Protein AF-A0A257LFS3-F1 (afdb_monomer_lite)

Radius of gyration: 23.7 Å; chains: 1; bounding box: 47×40×71 Å

pLDDT: mean 91.7, std 6.09, range [58.41, 98.25]

Secondary structure (DSSP, 8-state):
-TT--TTTTT-BSSHHHHHHHHHHHHHHSEEEEEEEEEE-TTS-EEEEEEEEEEEEETTEEEEEEEEEE-HHHHHHHHHHHHHHHHHHHHTSS--HHHHHHHHHHHHHTTS--SEEEEEEE-TTSS-EEEEEEE-SSSPPPPPB---SSHHHHHHHHTS-EEEEHHHHHHHHHTTS-----SS--SEEEEEEEEETTEEEEEEEEEESS-TTS--

Sequence (215 aa):
IIGKTTADLRVWHHPAQRDEFIGRIRTAGFIRDFSTEFRSKAGAIRTLLLNADLIELGGATCILTVGIDITERRRRDQVQAATYAISQLVLGDGDLPALFAGVHRIIAGLMPAQNLYVALVSDDGTQHTFPYFVDSIVPPAEPRAPQNGFTEYVLATGRPLLTTAPELAAILSARGPYTPPDRPAAQRLGAPLLIGGRAVGVIALQDYDNPAAYG

Structure (mmCIF, N/CA/C/O backbone):
data_AF-A0A257LFS3-F1
#
_entry.id   AF-A0A257LFS3-F1
#
loop_
_atom_site.group_PDB
_atom_site.id
_atom_site.type_symbol
_atom_site.label_atom_id
_atom_site.label_alt_id
_atom_site.label_comp_id
_atom_site.label_asym_id
_atom_site.label_entity_id
_atom_site.label_seq_id
_atom_site.pdbx_PDB_ins_code
_atom_site.Cartn_x
_atom_site.Cartn_y
_atom_site.Cartn_z
_atom_site.occupancy
_atom_site.B_iso_or_equiv
_atom_site.auth_seq_id
_atom_site.auth_comp_id
_atom_site.auth_asym_id
_atom_site.auth_atom_id
_atom_site.pdbx_PDB_model_num
ATOM 1 N N . ILE A 1 1 ? -8.445 9.869 33.617 1.00 58.41 1 ILE A N 1
ATOM 2 C CA . ILE A 1 1 ? -8.861 11.290 33.747 1.00 58.41 1 ILE A CA 1
ATOM 3 C C . ILE A 1 1 ? -10.143 11.283 34.555 1.00 58.41 1 ILE A C 1
ATOM 5 O O . ILE A 1 1 ? -11.095 10.651 34.120 1.00 58.41 1 ILE A O 1
ATOM 9 N N . ILE A 1 2 ? -10.136 11.872 35.746 1.00 68.19 2 ILE A N 1
ATOM 10 C CA . ILE A 1 2 ? -11.303 11.869 36.638 1.00 68.19 2 ILE A CA 1
ATOM 11 C C . ILE A 1 2 ? -12.313 12.910 36.127 1.00 68.19 2 ILE A C 1
ATOM 13 O O . ILE A 1 2 ? -11.912 13.988 35.694 1.00 68.19 2 ILE A O 1
ATOM 17 N N . GLY A 1 3 ? -13.606 12.570 36.137 1.00 70.12 3 GLY A N 1
ATOM 18 C CA . GLY A 1 3 ? -14.704 13.503 35.841 1.00 70.12 3 GLY A CA 1
ATOM 19 C C . GLY A 1 3 ? -15.047 13.731 34.363 1.00 70.12 3 GLY A C 1
ATOM 20 O O . GLY A 1 3 ? -15.923 14.538 34.080 1.00 70.12 3 GLY A O 1
ATOM 21 N N . LYS A 1 4 ? -14.399 13.038 33.415 1.00 77.44 4 LYS A N 1
ATOM 22 C CA . LYS A 1 4 ? -14.757 13.088 31.984 1.00 77.44 4 LYS A CA 1
ATOM 23 C C . LYS A 1 4 ? -15.227 11.728 31.497 1.00 77.44 4 LYS A C 1
ATOM 25 O O . LYS A 1 4 ? -14.601 10.714 31.813 1.00 77.44 4 LYS A O 1
ATOM 30 N N . THR A 1 5 ? -16.286 11.700 30.695 1.00 79.88 5 THR A N 1
ATOM 31 C CA . THR A 1 5 ? -16.744 10.457 30.071 1.00 79.88 5 THR A CA 1
ATOM 32 C C . THR A 1 5 ? -15.833 10.073 28.904 1.00 79.88 5 THR A C 1
ATOM 34 O O . THR A 1 5 ? -15.154 10.908 28.302 1.00 79.88 5 THR A O 1
ATOM 37 N N . THR A 1 6 ? -15.832 8.794 28.526 1.00 77.38 6 THR A N 1
ATOM 38 C CA . THR A 1 6 ? -15.114 8.334 27.325 1.00 77.38 6 THR A CA 1
ATOM 39 C C . THR A 1 6 ? -15.643 8.979 26.035 1.00 77.38 6 THR A C 1
ATOM 41 O O . THR A 1 6 ? -14.906 9.059 25.053 1.00 77.38 6 THR A O 1
ATOM 44 N N . ALA A 1 7 ? -16.883 9.486 26.041 1.00 77.50 7 ALA A N 1
ATOM 45 C CA . ALA A 1 7 ? -17.440 10.278 24.947 1.00 77.50 7 ALA A CA 1
ATOM 46 C C . ALA A 1 7 ? -16.826 11.688 24.899 1.00 77.50 7 ALA A C 1
ATOM 48 O O . ALA A 1 7 ? -16.376 12.114 23.837 1.00 77.50 7 ALA A O 1
ATOM 49 N N . ASP A 1 8 ? -16.705 12.366 26.048 1.00 80.31 8 ASP A N 1
ATOM 50 C CA . ASP A 1 8 ? -16.090 13.704 26.140 1.00 80.31 8 ASP A CA 1
ATOM 51 C C . ASP A 1 8 ? -14.622 13.686 25.717 1.00 80.31 8 ASP A C 1
ATOM 53 O O . ASP A 1 8 ? -14.110 14.631 25.118 1.00 80.31 8 ASP A O 1
ATOM 57 N N . LEU A 1 9 ? -13.934 12.586 26.028 1.00 81.31 9 LEU A N 1
ATOM 58 C CA . LEU A 1 9 ? -12.538 12.379 25.658 1.00 81.31 9 LEU A CA 1
ATOM 59 C C . LEU A 1 9 ? -12.359 11.977 24.186 1.00 81.31 9 LEU A C 1
ATOM 61 O O . LEU A 1 9 ? -11.220 11.938 23.726 1.00 81.31 9 LEU A O 1
ATOM 65 N N . ARG A 1 10 ? -13.449 11.671 23.463 1.00 82.19 10 ARG A N 1
ATOM 66 C CA . ARG A 1 10 ? -13.449 11.211 22.060 1.00 82.19 10 ARG A CA 1
ATOM 67 C C . ARG A 1 10 ? -12.424 10.102 21.794 1.00 82.19 10 ARG A C 1
ATOM 69 O O . ARG A 1 10 ? -11.777 10.076 20.749 1.00 82.19 10 ARG A O 1
ATOM 76 N N . VAL A 1 11 ? -12.268 9.197 22.764 1.00 87.81 11 VAL A N 1
ATOM 77 C CA . VAL A 1 11 ? -11.283 8.107 22.678 1.00 87.81 11 VAL A CA 1
ATOM 78 C C . VAL A 1 11 ? -11.739 6.996 21.750 1.00 87.81 11 VAL A C 1
ATOM 80 O O . VAL A 1 11 ? -10.893 6.304 21.218 1.00 87.81 11 VAL A O 1
ATOM 83 N N . TRP A 1 12 ? -13.039 6.842 21.509 1.00 91.06 12 TRP A N 1
ATOM 84 C CA . TRP A 1 12 ? -13.574 5.861 20.567 1.00 91.06 12 TRP A CA 1
ATOM 85 C C . TRP A 1 12 ? -13.420 6.380 19.140 1.00 91.06 12 TRP A C 1
ATOM 87 O O . TRP A 1 12 ? -13.963 7.437 18.813 1.00 91.06 12 TRP A O 1
ATOM 97 N N . HIS A 1 13 ? -12.695 5.651 18.288 1.00 90.50 13 HIS A N 1
ATOM 98 C CA . HIS A 1 13 ? -12.576 6.016 16.876 1.00 90.50 13 HIS A CA 1
ATOM 99 C C . HIS A 1 13 ? -13.930 5.900 16.163 1.00 90.50 13 HIS A C 1
ATOM 101 O O . HIS A 1 13 ? -14.309 6.796 15.409 1.00 90.50 13 HIS A O 1
ATOM 107 N N . HIS A 1 14 ? -14.689 4.850 16.490 1.00 87.94 14 HIS A N 1
ATOM 108 C CA . HIS A 1 14 ? -16.036 4.605 15.986 1.00 87.94 14 HIS A CA 1
ATOM 109 C C . HIS A 1 14 ? -17.077 4.759 17.105 1.00 87.94 14 HIS A C 1
ATOM 111 O O . HIS A 1 14 ? -17.150 3.899 17.987 1.00 87.94 14 HIS A O 1
ATOM 117 N N . PRO A 1 15 ? -17.926 5.806 17.077 1.00 86.25 15 PRO A N 1
ATOM 118 C CA . PRO A 1 15 ? -18.965 6.007 18.090 1.00 86.25 15 PRO A CA 1
ATOM 119 C C . PRO A 1 15 ? -19.912 4.809 18.248 1.00 86.25 15 PRO A C 1
ATOM 121 O O . PRO A 1 15 ? -20.249 4.449 19.369 1.00 86.25 15 PRO A O 1
ATOM 124 N N . ALA A 1 16 ? -20.252 4.121 17.152 1.00 89.88 16 ALA A N 1
ATOM 125 C CA . ALA A 1 16 ? -21.117 2.940 17.185 1.00 89.88 16 ALA A CA 1
ATOM 126 C C . ALA A 1 16 ? -20.553 1.789 18.046 1.00 89.88 16 ALA A C 1
ATOM 128 O O . ALA A 1 16 ? -21.311 1.106 18.730 1.00 89.88 16 ALA A O 1
ATOM 129 N N . GLN A 1 17 ? -19.225 1.607 18.082 1.00 91.88 17 GLN A N 1
ATOM 130 C CA . GLN A 1 17 ? -18.590 0.581 18.925 1.00 91.88 17 GLN A CA 1
ATOM 131 C C . GLN A 1 17 ? -18.725 0.899 20.418 1.00 91.88 17 GLN A C 1
ATOM 133 O O . GLN A 1 17 ? -18.813 -0.011 21.241 1.00 91.88 17 GLN A O 1
ATOM 138 N N . ARG A 1 18 ? -18.776 2.188 20.779 1.00 91.62 18 ARG A N 1
ATOM 139 C CA . ARG A 1 18 ? -19.035 2.604 22.160 1.00 91.62 18 ARG A CA 1
ATOM 140 C C . ARG A 1 18 ? -20.441 2.205 22.583 1.00 91.62 18 ARG A C 1
ATOM 142 O O . ARG A 1 18 ? -20.624 1.710 23.692 1.00 91.62 18 ARG A O 1
ATOM 149 N N . ASP A 1 19 ? -21.423 2.454 21.728 1.00 91.31 19 ASP A N 1
ATOM 150 C CA . ASP A 1 19 ? -22.821 2.180 22.049 1.00 91.31 19 ASP A CA 1
ATOM 151 C C . ASP A 1 19 ? -23.070 0.672 22.158 1.00 91.31 19 ASP A C 1
ATOM 153 O O . ASP A 1 19 ? -23.725 0.232 23.104 1.00 91.31 19 ASP A O 1
ATOM 157 N N . GLU A 1 20 ? -22.440 -0.128 21.292 1.00 93.12 20 GLU A N 1
ATOM 158 C CA . GLU A 1 20 ? -22.412 -1.588 21.427 1.00 93.12 20 GLU A CA 1
ATOM 159 C C . GLU A 1 20 ? -21.790 -2.019 22.764 1.00 93.12 20 GLU A C 1
ATOM 161 O O . GLU A 1 20 ? -22.384 -2.808 23.502 1.00 93.12 20 GLU A O 1
ATOM 166 N N . PHE A 1 21 ? -20.622 -1.472 23.116 1.00 93.94 21 PHE A N 1
ATOM 167 C CA . PHE A 1 21 ? -19.936 -1.786 24.369 1.00 93.94 21 PHE A CA 1
ATOM 168 C C . PHE A 1 21 ? -20.801 -1.455 25.595 1.00 93.94 21 PHE A C 1
ATOM 170 O O . PHE A 1 21 ? -20.953 -2.282 26.494 1.00 93.94 21 PHE A O 1
ATOM 177 N N . ILE A 1 22 ? -21.429 -0.275 25.624 1.00 91.94 22 ILE A N 1
ATOM 178 C CA . ILE A 1 22 ? -22.318 0.135 26.722 1.00 91.94 22 ILE A CA 1
ATOM 179 C C . ILE A 1 22 ? -23.600 -0.711 26.763 1.00 91.94 22 ILE A C 1
ATOM 181 O O . ILE A 1 22 ? -24.072 -1.054 27.849 1.00 91.94 22 ILE A O 1
ATOM 185 N N . GLY A 1 23 ? -24.169 -1.075 25.613 1.00 93.06 23 GLY A N 1
ATOM 186 C CA . GLY A 1 23 ? -25.337 -1.957 25.553 1.00 93.06 23 GLY A CA 1
ATOM 187 C C . GLY A 1 23 ? -25.029 -3.354 26.095 1.00 93.06 23 GLY A C 1
ATOM 188 O O . GLY A 1 23 ? -25.760 -3.877 26.943 1.00 93.06 23 GLY A O 1
ATOM 189 N N . ARG A 1 24 ? -23.901 -3.934 25.671 1.00 93.81 24 ARG A N 1
ATOM 190 C CA . ARG A 1 24 ? -23.467 -5.272 26.094 1.00 93.81 24 ARG A CA 1
ATOM 191 C C . ARG A 1 24 ? -23.145 -5.329 27.583 1.00 93.81 24 ARG A C 1
ATOM 193 O O . ARG A 1 24 ? -23.645 -6.225 28.257 1.00 93.81 24 ARG A O 1
ATOM 200 N N . ILE A 1 25 ? -22.390 -4.365 28.116 1.00 94.19 25 ILE A N 1
ATOM 201 C CA . ILE A 1 25 ? -22.006 -4.368 29.538 1.00 94.19 25 ILE A CA 1
ATOM 202 C C . ILE A 1 25 ? -23.216 -4.185 30.462 1.00 94.19 25 ILE A C 1
ATOM 204 O O . ILE A 1 25 ? -23.273 -4.805 31.517 1.00 94.19 25 ILE A O 1
ATOM 208 N N . ARG A 1 26 ? -24.219 -3.393 30.053 1.00 91.19 26 ARG A N 1
ATOM 209 C CA . ARG A 1 26 ? -25.467 -3.214 30.818 1.00 91.19 26 ARG A CA 1
ATOM 210 C C . ARG A 1 26 ? -26.348 -4.459 30.822 1.00 91.19 26 ARG A C 1
ATOM 212 O O . ARG A 1 26 ? -27.054 -4.685 31.793 1.00 91.19 26 ARG A O 1
ATOM 219 N N . THR A 1 27 ? -26.317 -5.234 29.740 1.00 92.69 27 THR A N 1
ATOM 220 C CA . THR A 1 27 ? -27.155 -6.431 29.593 1.00 92.69 27 THR A CA 1
ATOM 221 C C . THR A 1 27 ? -26.517 -7.648 30.256 1.00 92.69 27 THR A C 1
ATOM 223 O O . THR A 1 27 ? -27.186 -8.382 30.973 1.00 92.69 27 THR A O 1
ATOM 226 N N . ALA A 1 28 ? -25.222 -7.869 30.019 1.00 93.50 28 ALA A N 1
ATOM 227 C CA . ALA A 1 28 ? -24.512 -9.062 30.477 1.00 93.50 28 ALA A CA 1
ATOM 228 C C . ALA A 1 28 ? -23.765 -8.865 31.806 1.00 93.50 28 ALA A C 1
ATOM 230 O O . ALA A 1 28 ? -23.334 -9.843 32.409 1.00 93.50 28 ALA A O 1
ATOM 231 N N . GLY A 1 29 ? -23.552 -7.622 32.251 1.00 93.38 29 GLY A N 1
ATOM 232 C CA . GLY A 1 29 ? -22.759 -7.296 33.443 1.00 93.38 29 GLY A CA 1
ATOM 233 C C . GLY A 1 29 ? -21.242 -7.413 33.249 1.00 93.38 29 GLY A C 1
ATOM 234 O O . GLY A 1 29 ? -20.483 -6.882 34.052 1.00 93.38 29 GLY A O 1
ATOM 235 N N . PHE A 1 30 ? -20.776 -8.047 32.172 1.00 94.94 30 PHE A N 1
ATOM 236 C CA . PHE A 1 30 ? -19.360 -8.155 31.829 1.00 94.94 30 PHE A CA 1
ATOM 237 C C . PHE A 1 30 ? -19.148 -8.199 30.310 1.00 94.94 30 PHE A C 1
ATOM 239 O O . PHE A 1 30 ? -20.050 -8.507 29.528 1.00 94.94 30 PHE A O 1
ATOM 246 N N . ILE A 1 31 ? -17.923 -7.897 29.889 1.00 95.81 31 ILE A N 1
ATOM 247 C CA . ILE A 1 31 ? -17.423 -8.026 28.524 1.00 95.81 31 ILE A CA 1
ATOM 248 C C . ILE A 1 31 ? -16.035 -8.659 28.583 1.00 95.81 31 ILE A C 1
ATOM 250 O O . ILE A 1 31 ? -15.204 -8.299 29.424 1.00 95.81 31 ILE A O 1
ATOM 254 N N . ARG A 1 32 ? -15.782 -9.592 27.665 1.00 94.88 32 ARG A N 1
ATOM 255 C CA . ARG A 1 32 ? -14.464 -10.177 27.425 1.00 94.88 32 ARG A CA 1
ATOM 256 C C . ARG A 1 32 ? -14.089 -10.046 25.954 1.00 94.88 32 ARG A C 1
ATOM 258 O O . ARG A 1 32 ? -14.974 -10.085 25.099 1.00 94.88 32 ARG A O 1
ATOM 265 N N . ASP A 1 33 ? -12.796 -9.880 25.697 1.00 93.06 33 ASP A N 1
ATOM 266 C CA . ASP A 1 33 ? -12.163 -9.874 24.376 1.00 93.06 33 ASP A CA 1
ATOM 267 C C . ASP A 1 33 ? -12.827 -8.937 23.349 1.00 93.06 33 ASP A C 1
ATOM 269 O O . ASP A 1 33 ? -12.914 -9.234 22.155 1.00 93.06 33 ASP A O 1
ATOM 273 N N . PHE A 1 34 ? -13.291 -7.767 23.794 1.00 93.94 34 PHE A N 1
ATOM 274 C CA . PHE A 1 34 ? -13.925 -6.794 22.909 1.00 93.94 34 PHE A CA 1
ATOM 275 C C . PHE A 1 34 ? -12.876 -5.963 22.174 1.00 93.94 34 PHE A C 1
ATOM 277 O O . PHE A 1 34 ? -12.224 -5.099 22.761 1.00 93.94 34 PHE A O 1
ATOM 284 N N . SER A 1 35 ? -12.694 -6.235 20.883 1.00 92.88 35 SER A N 1
ATOM 285 C CA . SER A 1 35 ? -11.736 -5.514 20.045 1.00 92.88 35 SER A CA 1
ATOM 286 C C . SER A 1 35 ? -12.349 -4.230 19.489 1.00 92.88 35 SER A C 1
ATOM 288 O O . SER A 1 35 ? -13.381 -4.264 18.825 1.00 92.88 35 SER A O 1
ATOM 290 N N . THR A 1 36 ? -11.697 -3.096 19.737 1.00 94.06 36 THR A N 1
ATOM 291 C CA . THR A 1 36 ? -12.155 -1.770 19.301 1.00 94.06 36 THR A CA 1
ATOM 292 C C . THR A 1 36 ? -10.976 -0.850 19.009 1.00 94.06 36 THR A C 1
ATOM 294 O O . THR A 1 36 ? -9.851 -1.100 19.443 1.00 94.06 36 THR A O 1
ATOM 297 N N . GLU A 1 37 ? -11.223 0.212 18.250 1.00 93.50 37 GLU A N 1
ATOM 298 C CA . GLU A 1 37 ? -10.206 1.182 17.866 1.00 93.50 37 GLU A CA 1
ATOM 299 C C . GLU A 1 37 ? -10.339 2.467 18.666 1.00 93.50 37 GLU A C 1
ATOM 301 O O . GLU A 1 37 ? -11.387 3.120 18.694 1.00 93.50 37 GLU A O 1
ATOM 306 N N . PHE A 1 38 ? -9.251 2.827 19.338 1.00 92.75 38 PHE A N 1
ATOM 307 C CA . PHE A 1 38 ? -9.163 4.015 20.162 1.00 92.75 38 PHE A CA 1
ATOM 308 C C . PHE A 1 38 ? -8.233 5.044 19.535 1.00 92.75 38 PHE A C 1
ATOM 310 O O . PHE A 1 38 ? -7.177 4.718 18.997 1.00 92.75 38 PHE A O 1
ATOM 317 N N . ARG A 1 39 ? -8.596 6.318 19.661 1.00 90.88 39 ARG A N 1
ATOM 318 C CA . ARG A 1 39 ? -7.741 7.446 19.315 1.00 90.88 39 ARG A CA 1
ATOM 319 C C . ARG A 1 39 ? -6.907 7.841 20.530 1.00 90.88 39 ARG A C 1
ATOM 321 O O . ARG A 1 39 ? -7.436 8.231 21.570 1.00 90.88 39 ARG A O 1
ATOM 328 N N . SER A 1 40 ? -5.589 7.757 20.391 1.00 87.25 40 SER A N 1
ATOM 329 C CA . SER A 1 40 ? -4.642 8.254 21.391 1.00 87.25 40 SER A CA 1
ATOM 330 C C . SER A 1 40 ? -4.662 9.786 21.474 1.00 87.25 40 SER A C 1
ATOM 332 O O . SER A 1 40 ? -5.121 10.470 20.558 1.00 87.25 40 SER A O 1
ATOM 334 N N . LYS A 1 41 ? -4.081 10.355 22.539 1.00 82.25 41 LYS A N 1
ATOM 335 C CA . LYS A 1 41 ? -3.924 11.816 22.679 1.00 82.25 41 LYS A CA 1
ATOM 336 C C . LYS A 1 41 ? -3.140 12.445 21.515 1.00 82.25 41 LYS A C 1
ATOM 338 O O . LYS A 1 41 ? -3.404 13.586 21.161 1.00 82.25 41 LYS A O 1
ATOM 343 N N . ALA A 1 42 ? -2.205 11.701 20.922 1.00 85.25 42 ALA A N 1
ATOM 344 C CA . ALA A 1 42 ? -1.424 12.128 19.761 1.00 85.25 42 ALA A CA 1
ATOM 345 C C . ALA A 1 42 ? -2.183 11.983 18.424 1.00 85.25 42 ALA A C 1
ATOM 347 O O . ALA A 1 42 ? -1.615 12.226 17.368 1.00 85.25 42 ALA A O 1
ATOM 348 N N . GLY A 1 43 ? -3.449 11.551 18.445 1.00 84.00 43 GLY A N 1
ATOM 349 C CA . GLY A 1 43 ? -4.286 11.384 17.255 1.00 84.00 43 GLY A CA 1
ATOM 350 C C . GLY A 1 43 ? -4.179 10.015 16.577 1.00 84.00 43 GLY A C 1
ATOM 351 O O . GLY A 1 43 ? -5.097 9.657 15.839 1.00 84.00 43 GLY A O 1
ATOM 352 N N . ALA A 1 44 ? -3.132 9.235 16.871 1.00 87.00 44 ALA A N 1
ATOM 353 C CA . ALA A 1 44 ? -2.933 7.892 16.324 1.00 87.00 44 ALA A CA 1
ATOM 354 C C . ALA A 1 44 ? -4.035 6.921 16.768 1.00 87.00 44 ALA A C 1
ATOM 356 O O . ALA A 1 44 ? -4.435 6.942 17.939 1.00 87.00 44 ALA A O 1
ATOM 357 N N . ILE A 1 45 ? -4.476 6.065 15.847 1.00 90.56 45 ILE A N 1
ATOM 358 C CA . ILE A 1 45 ? -5.449 5.000 16.103 1.00 90.56 45 ILE A CA 1
ATOM 359 C C . ILE A 1 45 ? -4.724 3.759 16.632 1.00 90.56 45 ILE A C 1
ATOM 361 O O . ILE A 1 45 ? -3.653 3.401 16.142 1.00 90.56 45 ILE A O 1
ATOM 365 N N . ARG A 1 46 ? -5.287 3.130 17.664 1.00 92.25 46 ARG A N 1
ATOM 366 C CA . ARG A 1 46 ? -4.772 1.922 18.317 1.00 92.25 46 ARG A CA 1
ATOM 367 C C . ARG A 1 46 ? -5.892 0.908 18.467 1.00 92.25 46 ARG A C 1
ATOM 369 O O . ARG A 1 46 ? -6.986 1.270 18.889 1.00 92.25 46 ARG A O 1
ATOM 376 N N . THR A 1 47 ? -5.619 -0.357 18.185 1.00 93.88 47 THR A N 1
ATOM 377 C CA . THR A 1 47 ? -6.563 -1.440 18.459 1.00 93.88 47 THR A CA 1
ATOM 378 C C . THR A 1 47 ? -6.386 -1.916 19.897 1.00 93.88 47 THR A C 1
ATOM 380 O O . THR A 1 47 ? -5.345 -2.473 20.251 1.00 93.88 47 THR A O 1
ATOM 383 N N . LEU A 1 48 ? -7.415 -1.726 20.720 1.00 94.62 48 LEU A N 1
ATOM 384 C CA . LEU A 1 48 ? -7.471 -2.228 22.088 1.00 94.62 48 LEU A CA 1
ATOM 385 C C . LEU A 1 48 ? -8.345 -3.478 22.165 1.00 94.62 48 LEU A C 1
ATOM 387 O O . LEU A 1 48 ? -9.417 -3.544 21.561 1.00 94.62 48 LEU A O 1
ATOM 391 N N . LEU A 1 49 ? -7.892 -4.449 22.950 1.00 95.06 49 LEU A N 1
ATOM 392 C CA . LEU A 1 49 ? -8.707 -5.556 23.432 1.00 95.06 49 LEU A CA 1
ATOM 393 C C . LEU A 1 49 ? -9.193 -5.213 24.838 1.00 95.06 49 LEU A C 1
ATOM 395 O O . LEU A 1 49 ? -8.377 -5.086 25.754 1.00 95.06 49 LEU A O 1
ATOM 399 N N . LEU A 1 50 ? -10.500 -5.015 24.990 1.00 95.56 50 LEU A N 1
ATOM 400 C CA . LEU A 1 50 ? -11.117 -4.583 26.236 1.00 95.56 50 LEU A CA 1
ATOM 401 C C . LEU A 1 50 ? -11.787 -5.749 26.960 1.00 95.56 50 LEU A C 1
ATOM 403 O O . LEU A 1 50 ? -12.628 -6.455 26.399 1.00 95.56 50 LEU A O 1
ATOM 407 N N . ASN A 1 51 ? -11.466 -5.861 28.243 1.00 95.69 51 ASN A N 1
ATOM 408 C CA . ASN A 1 51 ? -12.217 -6.633 29.220 1.00 95.69 51 ASN A CA 1
ATOM 409 C C . ASN A 1 51 ? -12.852 -5.657 30.201 1.00 95.69 51 ASN A C 1
ATOM 411 O O . ASN A 1 51 ? -12.180 -4.740 30.679 1.00 95.69 51 ASN A O 1
ATOM 415 N N . ALA A 1 52 ? -14.135 -5.839 30.493 1.00 96.38 52 ALA A N 1
ATOM 416 C CA . ALA A 1 52 ? -14.841 -4.963 31.406 1.00 96.38 52 ALA A CA 1
ATOM 417 C C . ALA A 1 52 ? -15.833 -5.703 32.290 1.00 96.38 52 ALA A C 1
ATOM 419 O O . ALA A 1 52 ? -16.422 -6.697 31.874 1.00 96.38 52 ALA A O 1
ATOM 420 N N . ASP A 1 53 ? -1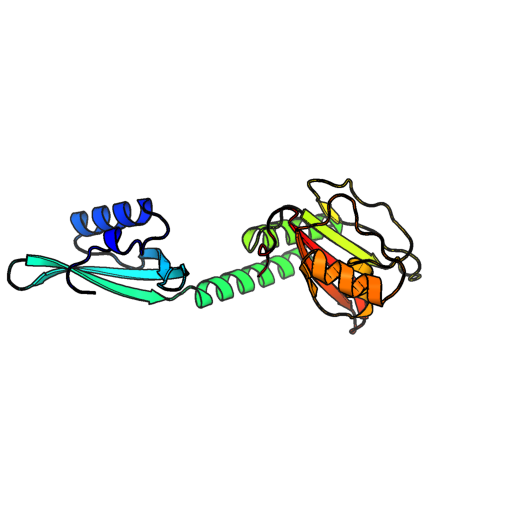6.040 -5.175 33.488 1.00 95.88 53 ASP A N 1
ATOM 421 C CA . ASP A 1 53 ? -16.996 -5.680 34.464 1.00 95.88 53 ASP A CA 1
ATOM 422 C C . ASP A 1 53 ? -17.786 -4.511 35.043 1.00 95.88 53 ASP A C 1
ATOM 424 O O . ASP A 1 53 ? -17.234 -3.442 35.333 1.00 95.88 53 ASP A O 1
ATOM 428 N N . LEU A 1 54 ? -19.089 -4.720 35.194 1.00 94.69 54 LEU A N 1
ATOM 429 C CA . LEU A 1 54 ? -19.959 -3.849 35.961 1.00 94.69 54 LEU A CA 1
ATOM 430 C C . LEU A 1 54 ? -19.750 -4.171 37.444 1.00 94.69 54 LEU A C 1
ATOM 432 O O . LEU A 1 54 ? -19.955 -5.305 37.874 1.00 94.69 54 LEU A O 1
ATOM 436 N N . ILE A 1 55 ? -19.314 -3.184 38.216 1.00 93.31 55 ILE A N 1
ATOM 437 C CA . ILE A 1 55 ? -18.995 -3.332 39.637 1.00 93.31 55 ILE A CA 1
ATOM 438 C C . ILE A 1 55 ? -19.713 -2.268 40.459 1.00 93.31 55 ILE A C 1
ATOM 440 O O . ILE A 1 55 ? -19.973 -1.170 39.975 1.00 93.31 55 ILE A O 1
ATOM 444 N N . GLU A 1 56 ? -19.984 -2.572 41.722 1.00 93.31 56 GLU A N 1
ATOM 445 C CA . GLU A 1 56 ? -20.470 -1.595 42.696 1.00 93.31 56 GLU A CA 1
ATOM 446 C C . GLU A 1 56 ? -19.293 -1.036 43.497 1.00 93.31 56 GLU A C 1
ATOM 448 O O . GLU A 1 56 ? -18.553 -1.780 44.144 1.00 93.31 56 GLU A O 1
ATOM 453 N N . LEU A 1 57 ? -19.114 0.284 43.461 1.00 88.88 57 LEU A N 1
ATOM 454 C CA . LEU A 1 57 ? -18.079 0.995 44.210 1.00 88.88 57 LEU A CA 1
ATOM 455 C C . LEU A 1 57 ? -18.730 2.121 45.010 1.00 88.88 57 LEU A C 1
ATOM 457 O O . LEU A 1 57 ? -19.190 3.111 44.448 1.00 88.88 57 LEU A O 1
ATOM 461 N N . GLY A 1 58 ? -18.779 1.971 46.336 1.00 87.56 58 GLY A N 1
ATOM 462 C CA . GLY A 1 58 ? -19.353 2.991 47.222 1.00 87.56 58 GLY A CA 1
ATOM 463 C C . GLY A 1 58 ? -20.841 3.275 46.969 1.00 87.56 58 GLY A C 1
ATOM 464 O O . GLY A 1 58 ? -21.277 4.404 47.164 1.00 87.56 58 GLY A O 1
ATOM 465 N N . GLY A 1 59 ? -21.603 2.274 46.509 1.00 90.31 59 GLY A N 1
ATOM 466 C CA . GLY A 1 59 ? -23.026 2.403 46.170 1.00 90.31 59 GLY A CA 1
ATOM 467 C C . GLY A 1 59 ? -23.307 3.018 44.795 1.00 90.31 59 GLY A C 1
ATOM 468 O O . GLY A 1 59 ? -24.461 3.321 44.496 1.00 90.31 59 GLY A O 1
ATOM 469 N N . ALA A 1 60 ? -22.272 3.234 43.978 1.00 89.88 60 ALA A N 1
ATOM 470 C CA . ALA A 1 60 ? -22.409 3.636 42.588 1.00 89.88 60 ALA A CA 1
ATOM 471 C C . ALA A 1 60 ? -21.986 2.497 41.652 1.00 89.88 60 ALA A C 1
ATOM 473 O O . ALA A 1 60 ? -20.882 1.954 41.760 1.00 89.88 60 ALA A O 1
ATOM 474 N N . THR A 1 61 ? -22.836 2.209 40.668 1.00 88.69 61 THR A N 1
ATOM 475 C CA . THR A 1 61 ? -22.526 1.266 39.598 1.00 88.69 61 THR A CA 1
ATOM 476 C C . THR A 1 61 ? -21.478 1.860 38.656 1.00 88.69 61 THR A C 1
ATOM 478 O O . THR A 1 61 ? -21.698 2.877 37.989 1.00 88.69 61 THR A O 1
ATOM 481 N N . CYS A 1 62 ? -20.329 1.203 38.565 1.00 90.25 62 CYS A N 1
ATOM 482 C CA . CYS A 1 62 ? -19.191 1.594 37.746 1.00 90.25 62 CYS A CA 1
ATOM 483 C C . CYS A 1 62 ? -18.855 0.508 36.721 1.00 90.25 62 CYS A C 1
ATOM 485 O O . CYS A 1 62 ? -19.125 -0.670 36.926 1.00 90.25 62 CYS A O 1
ATOM 487 N N . ILE A 1 63 ? -18.208 0.900 35.624 1.00 93.00 63 ILE A N 1
ATOM 488 C CA . ILE A 1 63 ? -17.599 -0.045 34.685 1.00 93.00 63 ILE A CA 1
ATOM 489 C C . ILE A 1 63 ? -16.093 -0.014 34.924 1.00 93.00 63 ILE A C 1
ATOM 491 O O . ILE A 1 63 ? -15.442 1.002 34.664 1.00 93.00 63 ILE A O 1
ATOM 495 N N . LEU A 1 64 ? -15.537 -1.123 35.403 1.00 92.62 64 LEU A N 1
ATOM 496 C CA . LEU A 1 64 ? -14.096 -1.338 35.418 1.00 92.62 64 LEU A CA 1
ATOM 497 C C . LEU A 1 64 ? -13.685 -1.869 34.050 1.00 92.62 64 LEU A C 1
ATOM 499 O O . LEU A 1 64 ? -14.300 -2.798 33.543 1.00 92.62 64 LEU A O 1
ATOM 503 N N . THR A 1 65 ? -12.673 -1.276 33.423 1.00 93.31 65 THR A N 1
ATOM 504 C CA . THR A 1 65 ? -12.178 -1.713 32.111 1.00 93.31 65 THR A CA 1
ATOM 505 C C . THR A 1 65 ? -10.666 -1.850 32.144 1.00 93.31 65 THR A C 1
ATOM 507 O O . THR A 1 65 ? -9.966 -0.934 32.574 1.00 93.31 65 THR A O 1
ATOM 510 N N . VAL A 1 66 ? -10.169 -2.974 31.639 1.00 93.00 66 VAL A N 1
ATOM 511 C CA . VAL A 1 66 ? -8.754 -3.209 31.352 1.00 93.00 66 VAL A CA 1
ATOM 512 C C . VAL A 1 66 ? -8.609 -3.347 29.843 1.00 93.00 66 VAL A C 1
ATOM 514 O O . VAL A 1 66 ? -9.360 -4.085 29.208 1.00 93.00 66 VAL A O 1
ATOM 517 N N . GLY A 1 67 ? -7.659 -2.612 29.268 1.00 93.50 67 GLY A N 1
ATOM 518 C CA . GLY A 1 67 ? -7.389 -2.619 27.836 1.00 93.50 67 GLY A CA 1
ATOM 519 C C . GLY A 1 67 ? -5.948 -3.003 27.548 1.00 93.50 67 GLY A C 1
ATOM 520 O O . GLY A 1 67 ? -5.033 -2.442 28.149 1.00 93.50 67 GLY A O 1
ATOM 521 N N . ILE A 1 68 ? -5.752 -3.931 26.615 1.00 93.06 68 ILE A N 1
ATOM 522 C CA . ILE A 1 68 ? -4.430 -4.292 26.095 1.00 93.06 68 ILE A CA 1
ATOM 523 C C . ILE A 1 68 ? -4.321 -3.750 24.672 1.00 93.06 68 ILE A C 1
ATOM 525 O O . ILE A 1 68 ? -5.188 -4.022 23.842 1.00 93.06 68 ILE A O 1
ATOM 529 N N . ASP A 1 69 ? -3.261 -2.996 24.384 1.00 93.38 69 ASP A N 1
ATOM 530 C CA . ASP A 1 69 ? -2.945 -2.585 23.016 1.00 93.38 69 ASP A CA 1
ATOM 531 C C . ASP A 1 69 ? -2.423 -3.786 22.225 1.00 93.38 69 ASP A C 1
ATOM 533 O O . ASP A 1 69 ? -1.366 -4.348 22.521 1.00 93.38 69 ASP A O 1
ATOM 537 N N . ILE A 1 70 ? -3.203 -4.193 21.227 1.00 92.75 70 ILE A N 1
ATOM 538 C CA . ILE A 1 70 ? -2.893 -5.310 20.337 1.00 92.75 70 ILE A CA 1
ATOM 539 C C . ILE A 1 70 ? -2.608 -4.841 18.909 1.00 92.75 70 ILE A C 1
ATOM 541 O O . ILE A 1 70 ? -2.514 -5.687 18.021 1.00 92.75 70 ILE A O 1
ATOM 545 N N . THR A 1 71 ? -2.450 -3.532 18.677 1.00 90.00 71 THR A N 1
ATOM 546 C CA . THR A 1 71 ? -2.246 -2.944 17.340 1.00 90.00 71 THR A CA 1
ATOM 547 C C . THR A 1 71 ? -1.119 -3.659 16.603 1.00 90.00 71 THR A C 1
ATOM 549 O O . THR A 1 71 ? -1.311 -4.204 15.519 1.00 90.00 71 THR A O 1
ATOM 552 N N . GLU A 1 72 ? 0.049 -3.742 17.242 1.00 89.38 72 GLU A N 1
ATOM 553 C CA . GLU A 1 72 ? 1.239 -4.283 16.589 1.00 89.38 72 GLU A CA 1
ATOM 554 C C . GLU A 1 72 ? 1.260 -5.815 16.552 1.00 89.38 72 GLU A C 1
ATOM 556 O O . GLU A 1 72 ? 1.952 -6.437 15.750 1.00 89.38 72 GLU A O 1
ATOM 561 N N . ARG A 1 73 ? 0.491 -6.467 17.430 1.00 90.25 73 ARG A N 1
ATOM 562 C CA . ARG A 1 73 ? 0.270 -7.913 17.340 1.00 90.25 73 ARG A CA 1
ATOM 563 C C . ARG A 1 73 ? -0.619 -8.236 16.141 1.00 90.25 73 ARG A C 1
ATOM 565 O O . ARG A 1 73 ? -0.227 -9.051 15.317 1.00 90.25 73 ARG A O 1
ATOM 572 N N . ARG A 1 74 ? -1.758 -7.550 15.998 1.00 87.81 74 ARG A N 1
ATOM 573 C CA . ARG A 1 74 ? -2.670 -7.744 14.863 1.00 87.81 74 ARG A CA 1
ATOM 574 C C . ARG A 1 74 ? -1.997 -7.466 13.530 1.00 87.81 74 ARG A C 1
ATOM 576 O O . ARG A 1 74 ? -2.165 -8.255 12.608 1.00 87.81 74 ARG A O 1
ATOM 583 N N . ARG A 1 75 ? -1.215 -6.389 13.438 1.00 86.50 75 ARG A N 1
ATOM 584 C CA . ARG A 1 75 ? -0.475 -6.069 12.215 1.00 86.50 75 ARG A CA 1
ATOM 585 C C . ARG A 1 75 ? 0.524 -7.169 11.853 1.00 86.50 75 ARG A C 1
ATOM 587 O O . ARG A 1 75 ? 0.562 -7.585 10.699 1.00 86.50 75 ARG A O 1
ATOM 594 N N . ARG A 1 76 ? 1.277 -7.694 12.826 1.00 89.50 76 ARG A N 1
ATOM 595 C CA . ARG A 1 76 ? 2.166 -8.850 12.608 1.00 89.50 76 ARG A CA 1
ATOM 596 C C . ARG A 1 76 ? 1.404 -10.089 12.148 1.00 89.50 76 ARG A C 1
ATOM 598 O O . ARG A 1 76 ? 1.812 -10.701 11.167 1.00 89.50 76 ARG A O 1
ATOM 605 N N . ASP A 1 77 ? 0.292 -10.418 12.801 1.00 89.81 77 ASP A N 1
ATOM 606 C CA . ASP A 1 77 ? -0.525 -11.586 12.452 1.00 89.81 77 ASP A CA 1
ATOM 607 C C . ASP A 1 77 ? -1.087 -11.468 11.021 1.00 89.81 77 ASP A C 1
ATOM 609 O O . ASP A 1 77 ? -1.044 -12.428 10.253 1.00 89.81 77 ASP A O 1
ATOM 613 N N . GLN A 1 78 ? -1.540 -10.274 10.622 1.00 88.88 78 GLN A N 1
ATOM 614 C CA . GLN A 1 78 ? -2.016 -9.992 9.263 1.00 88.88 78 GLN A CA 1
ATOM 615 C C . GLN A 1 78 ? -0.904 -10.112 8.216 1.00 88.88 78 GLN A C 1
ATOM 617 O O . GLN A 1 78 ? -1.103 -10.750 7.183 1.00 88.88 78 GLN A O 1
ATOM 622 N N . VAL A 1 79 ? 0.275 -9.540 8.480 1.00 88.19 79 VAL A N 1
ATOM 623 C CA . VAL A 1 79 ? 1.432 -9.638 7.573 1.00 88.19 79 VAL A CA 1
ATOM 624 C C . VAL A 1 79 ? 1.896 -11.090 7.435 1.00 88.19 79 VAL A C 1
ATOM 626 O O . VAL A 1 79 ? 2.189 -11.541 6.326 1.00 88.19 79 VAL A O 1
ATOM 629 N N . GLN A 1 80 ? 1.914 -11.849 8.532 1.00 89.50 80 GLN A N 1
ATOM 630 C CA . GLN A 1 80 ? 2.258 -13.270 8.515 1.00 89.50 80 GLN A CA 1
ATOM 631 C C . GLN A 1 80 ? 1.246 -14.081 7.695 1.00 89.50 80 GLN A C 1
ATOM 633 O O . GLN A 1 80 ? 1.643 -14.887 6.852 1.00 89.50 80 GLN A O 1
ATOM 638 N N . ALA A 1 81 ? -0.054 -13.847 7.900 1.00 88.94 81 ALA A N 1
ATOM 639 C CA . ALA A 1 81 ? -1.115 -14.506 7.143 1.00 88.94 81 ALA A CA 1
ATOM 640 C C . ALA A 1 81 ? -1.037 -14.177 5.645 1.00 88.94 81 ALA A C 1
ATOM 642 O O . ALA A 1 81 ? -1.160 -15.071 4.809 1.00 88.94 81 ALA A O 1
ATOM 643 N N . ALA A 1 82 ? -0.767 -12.917 5.302 1.00 88.81 82 ALA A N 1
ATOM 644 C CA . ALA A 1 82 ? -0.565 -12.491 3.924 1.00 88.81 82 ALA A CA 1
ATOM 645 C C . ALA A 1 82 ? 0.663 -13.152 3.288 1.00 88.81 82 ALA A C 1
ATOM 647 O O . ALA A 1 82 ? 0.577 -13.646 2.169 1.00 88.81 82 ALA A O 1
ATOM 648 N N . THR A 1 83 ? 1.781 -13.222 4.015 1.00 88.50 83 THR A N 1
ATOM 649 C CA . THR A 1 83 ? 3.005 -13.895 3.550 1.00 88.50 83 THR A CA 1
ATOM 650 C C . THR A 1 83 ? 2.724 -15.361 3.236 1.00 88.50 83 THR A C 1
ATOM 652 O O . THR A 1 83 ? 3.057 -15.839 2.155 1.00 88.50 83 THR A O 1
ATOM 655 N N . TYR A 1 84 ? 2.036 -16.054 4.147 1.00 87.50 84 TYR A N 1
ATOM 656 C CA . TYR A 1 84 ? 1.629 -17.442 3.949 1.00 87.50 84 TYR A CA 1
ATOM 657 C C . TYR A 1 84 ? 0.703 -17.612 2.736 1.00 87.50 84 TYR A C 1
ATOM 659 O O . TYR A 1 84 ? 0.919 -18.497 1.910 1.00 87.50 84 TYR A O 1
ATOM 667 N N . ALA A 1 85 ? -0.302 -16.744 2.595 1.00 86.31 85 ALA A N 1
ATOM 668 C CA . ALA A 1 85 ? -1.233 -16.783 1.473 1.00 86.31 85 ALA A CA 1
ATOM 669 C C . ALA A 1 85 ? -0.530 -16.539 0.125 1.00 86.31 85 ALA A C 1
ATOM 671 O O . ALA A 1 85 ? -0.830 -17.223 -0.851 1.00 86.31 85 ALA A O 1
ATOM 672 N N . ILE A 1 86 ? 0.446 -15.626 0.075 1.00 86.38 86 ILE A N 1
ATOM 673 C CA . ILE A 1 86 ? 1.266 -15.397 -1.122 1.00 86.38 86 ILE A CA 1
ATOM 674 C C . ILE A 1 86 ? 2.083 -16.649 -1.457 1.00 86.38 86 ILE A C 1
ATOM 676 O O . ILE A 1 86 ? 2.101 -17.060 -2.614 1.00 86.38 86 ILE A O 1
ATOM 680 N N . SER A 1 87 ? 2.713 -17.298 -0.470 1.00 86.19 87 SER A N 1
ATOM 681 C CA . SER A 1 87 ? 3.458 -18.544 -0.706 1.00 86.19 87 SER A CA 1
ATOM 682 C C . SER A 1 87 ? 2.579 -19.650 -1.292 1.00 86.19 87 SER A C 1
ATOM 684 O O . SER A 1 87 ? 3.024 -20.363 -2.184 1.00 86.19 87 SER A O 1
ATOM 686 N N . GLN A 1 88 ? 1.325 -19.765 -0.845 1.00 85.19 88 GLN A N 1
ATOM 687 C CA . GLN A 1 88 ? 0.383 -20.743 -1.396 1.00 85.19 88 GLN A CA 1
ATOM 688 C C . GLN A 1 88 ? -0.007 -20.443 -2.847 1.00 85.19 88 GLN A C 1
ATOM 690 O O . GLN A 1 88 ? -0.140 -21.370 -3.640 1.00 85.19 88 GLN A O 1
ATOM 695 N N . LEU A 1 89 ? -0.145 -19.167 -3.224 1.00 85.94 89 LEU A N 1
ATOM 696 C CA . LEU A 1 89 ? -0.429 -18.797 -4.616 1.00 85.94 89 LEU A CA 1
ATOM 697 C C . LEU A 1 89 ? 0.704 -19.195 -5.566 1.00 85.94 89 LEU A C 1
ATOM 699 O O . LEU A 1 89 ? 0.432 -19.602 -6.689 1.00 85.94 89 LEU A O 1
ATOM 703 N N . VAL A 1 90 ? 1.957 -19.096 -5.114 1.00 81.12 90 VAL A N 1
ATOM 704 C CA . VAL A 1 90 ? 3.136 -19.485 -5.907 1.00 81.12 90 VAL A CA 1
ATOM 705 C C . VAL A 1 90 ? 3.201 -21.001 -6.131 1.00 81.12 90 VAL A C 1
ATOM 707 O O . VAL A 1 90 ? 3.755 -21.441 -7.131 1.00 81.12 90 VAL A O 1
ATOM 710 N N . LEU A 1 91 ? 2.639 -21.797 -5.217 1.00 77.81 91 LEU A N 1
ATOM 711 C CA . LEU A 1 91 ? 2.598 -23.261 -5.314 1.00 77.81 91 LEU A CA 1
ATOM 712 C C . LEU A 1 91 ? 1.420 -23.793 -6.147 1.00 77.81 91 LEU A C 1
ATOM 714 O O . LEU A 1 91 ? 1.336 -25.000 -6.355 1.00 77.81 91 LEU A O 1
ATOM 718 N N . GLY A 1 92 ? 0.493 -22.931 -6.570 1.00 73.31 92 GLY A N 1
ATOM 719 C CA . GLY A 1 92 ? -0.661 -23.331 -7.375 1.00 73.31 92 GLY A CA 1
ATOM 720 C C . GLY A 1 92 ? -0.346 -23.446 -8.869 1.00 73.31 92 GLY A C 1
ATOM 721 O O . GLY A 1 92 ? 0.604 -22.848 -9.364 1.00 73.31 92 GLY A O 1
ATOM 722 N N . ASP A 1 93 ? -1.210 -24.140 -9.611 1.00 70.19 93 ASP A N 1
ATOM 723 C CA . ASP A 1 93 ? -1.072 -24.382 -11.061 1.00 70.19 93 ASP A CA 1
ATOM 724 C C . ASP A 1 93 ? -1.473 -23.172 -11.947 1.00 70.19 93 ASP A C 1
ATOM 726 O O . ASP A 1 93 ? -1.911 -23.334 -13.086 1.00 70.19 9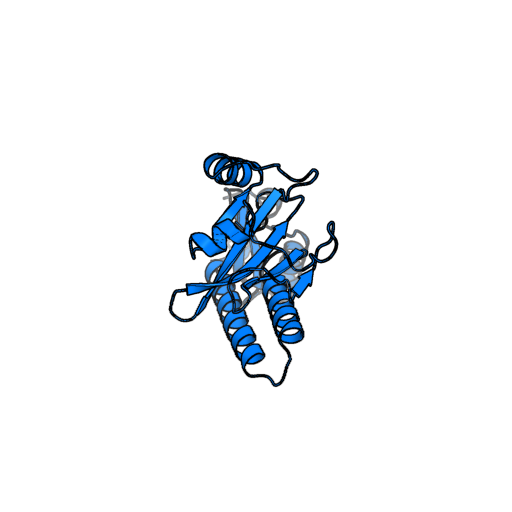3 ASP A O 1
ATOM 730 N N . GLY A 1 94 ? -1.399 -21.946 -11.417 1.00 71.94 94 GLY A N 1
ATOM 731 C CA . GLY A 1 94 ? -1.835 -20.723 -12.104 1.00 71.94 94 GLY A CA 1
ATOM 732 C C . GLY A 1 94 ? -0.776 -20.117 -13.029 1.00 71.94 94 GLY A C 1
ATOM 733 O O . GLY A 1 94 ? 0.423 -20.315 -12.842 1.00 71.94 94 GLY A O 1
ATOM 734 N N . ASP A 1 95 ? -1.216 -19.322 -14.008 1.00 85.81 95 ASP A N 1
ATOM 735 C CA . ASP A 1 95 ? -0.314 -18.499 -14.815 1.00 85.81 95 ASP A CA 1
ATOM 736 C C . ASP A 1 95 ? 0.145 -17.233 -14.062 1.00 85.81 95 ASP A C 1
ATOM 738 O O . ASP A 1 95 ? -0.332 -16.887 -12.975 1.00 85.81 95 ASP A O 1
ATOM 742 N N . LEU A 1 96 ? 1.123 -16.530 -14.637 1.00 84.31 96 LEU A N 1
ATOM 743 C CA . LEU A 1 96 ? 1.738 -15.365 -14.004 1.00 84.31 96 LEU A CA 1
ATOM 744 C C . LEU A 1 96 ? 0.748 -14.191 -13.784 1.00 84.31 96 LEU A C 1
ATOM 746 O O . LEU A 1 96 ? 0.769 -13.597 -12.701 1.00 84.31 96 LEU A O 1
ATOM 750 N N . PRO A 1 97 ? -0.163 -13.869 -14.727 1.00 85.69 97 PRO A N 1
ATOM 751 C CA . PRO A 1 97 ? -1.248 -12.917 -14.479 1.00 85.69 97 PRO A CA 1
ATOM 752 C C . PRO A 1 97 ? -2.166 -13.306 -13.310 1.00 85.69 97 PRO A C 1
ATOM 754 O O . PRO A 1 97 ? -2.476 -12.454 -12.469 1.00 85.69 97 PRO A O 1
ATOM 757 N N . ALA A 1 98 ? -2.585 -14.575 -13.213 1.00 89.19 98 ALA A N 1
ATOM 758 C CA . ALA A 1 98 ? -3.433 -15.048 -12.118 1.00 89.19 98 ALA A CA 1
ATOM 759 C C . ALA A 1 98 ? -2.721 -14.965 -10.760 1.00 89.19 98 ALA A C 1
ATOM 761 O O . ALA A 1 98 ? -3.338 -14.559 -9.766 1.00 89.19 98 ALA A O 1
ATOM 762 N N . LEU A 1 99 ? -1.420 -15.276 -10.720 1.00 90.81 99 LEU A N 1
ATOM 763 C CA . LEU A 1 99 ? -0.585 -15.098 -9.530 1.00 90.81 99 LEU A CA 1
ATOM 764 C C . LEU A 1 99 ? -0.614 -13.642 -9.054 1.00 90.81 99 LEU A C 1
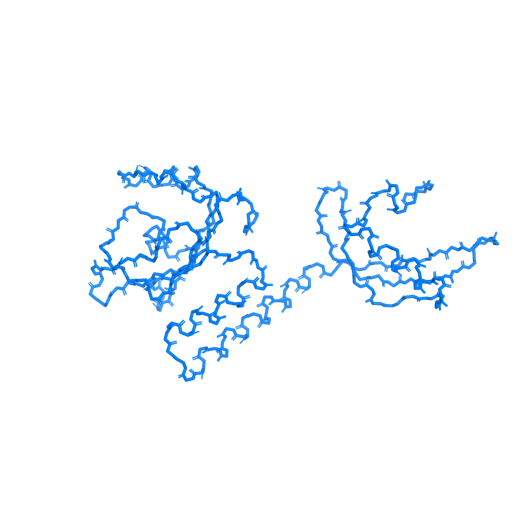ATOM 766 O O . LEU A 1 99 ? -0.929 -13.381 -7.890 1.00 90.81 99 LEU A O 1
ATOM 770 N N . PHE A 1 100 ? -0.334 -12.683 -9.941 1.00 93.25 100 PHE A N 1
ATOM 771 C CA . PHE A 1 100 ? -0.304 -11.268 -9.566 1.00 93.25 100 PHE A CA 1
ATOM 772 C C . PHE A 1 100 ? -1.678 -10.726 -9.173 1.00 93.25 100 PHE A C 1
ATOM 774 O O . PHE A 1 100 ? -1.768 -9.955 -8.218 1.00 93.25 100 PHE A O 1
ATOM 781 N N . ALA A 1 101 ? -2.758 -11.193 -9.806 1.00 93.12 101 ALA A N 1
ATOM 782 C CA . ALA A 1 101 ? -4.115 -10.883 -9.360 1.00 93.12 101 ALA A CA 1
ATOM 783 C C . ALA A 1 101 ? -4.380 -11.390 -7.930 1.00 93.12 101 ALA A C 1
ATOM 785 O O . ALA A 1 101 ? -4.996 -10.695 -7.117 1.00 93.12 101 ALA A O 1
ATOM 786 N N . GLY A 1 102 ? -3.896 -12.589 -7.595 1.00 93.56 102 GLY A N 1
ATOM 787 C CA . GLY A 1 102 ? -3.965 -13.135 -6.241 1.00 93.56 102 GLY A CA 1
ATOM 788 C C . GLY A 1 102 ? -3.168 -12.310 -5.229 1.00 93.56 102 GLY A C 1
ATOM 789 O O . GLY A 1 102 ? -3.712 -11.940 -4.187 1.00 93.56 102 GLY A O 1
ATOM 790 N N . VAL A 1 103 ? -1.918 -11.969 -5.557 1.00 93.31 103 VAL A N 1
ATOM 791 C CA . VAL A 1 103 ? -1.053 -11.113 -4.726 1.00 93.31 103 VAL A CA 1
ATOM 792 C C . VAL A 1 103 ? -1.701 -9.750 -4.494 1.00 93.31 103 VAL A C 1
ATOM 794 O O . VAL A 1 103 ? -1.759 -9.287 -3.356 1.00 93.31 103 VAL A O 1
ATOM 797 N N . HIS A 1 104 ? -2.258 -9.137 -5.538 1.00 96.19 104 HIS A N 1
ATOM 798 C CA . HIS A 1 104 ? -2.952 -7.860 -5.435 1.00 96.19 104 HIS A CA 1
ATOM 799 C C . HIS A 1 104 ? -4.123 -7.937 -4.441 1.00 96.19 104 HIS A C 1
ATOM 801 O O . HIS A 1 104 ? -4.195 -7.114 -3.530 1.00 96.19 104 HIS A O 1
ATOM 807 N N . ARG A 1 105 ? -4.983 -8.965 -4.515 1.00 95.25 105 ARG A N 1
ATOM 808 C CA . ARG A 1 105 ? -6.079 -9.141 -3.537 1.00 95.25 105 ARG A CA 1
ATOM 809 C C . ARG A 1 105 ? -5.584 -9.253 -2.095 1.00 95.25 105 ARG A C 1
ATOM 811 O O . ARG A 1 105 ? -6.228 -8.723 -1.195 1.00 95.25 105 ARG A O 1
ATOM 818 N N . ILE A 1 106 ? -4.457 -9.929 -1.871 1.00 93.75 106 ILE A N 1
ATOM 819 C CA . ILE A 1 106 ? -3.866 -10.056 -0.533 1.00 93.75 106 ILE A CA 1
ATOM 820 C C . ILE A 1 106 ? -3.365 -8.695 -0.039 1.00 93.75 106 ILE A C 1
ATOM 822 O O . ILE A 1 106 ? -3.676 -8.304 1.085 1.00 93.75 106 ILE A O 1
ATOM 826 N N . ILE A 1 107 ? -2.639 -7.950 -0.879 1.00 93.88 107 ILE A N 1
ATOM 827 C CA . ILE A 1 107 ? -2.123 -6.619 -0.525 1.00 93.88 107 ILE A CA 1
ATOM 828 C C . ILE A 1 107 ? -3.273 -5.636 -0.260 1.00 93.88 107 ILE A C 1
ATOM 830 O O . ILE A 1 107 ? -3.209 -4.880 0.709 1.00 93.88 107 ILE A O 1
ATOM 834 N N . ALA A 1 108 ? -4.355 -5.703 -1.040 1.00 93.62 108 ALA A N 1
ATOM 835 C CA . ALA A 1 108 ? -5.555 -4.887 -0.843 1.00 93.62 108 ALA A CA 1
ATOM 836 C C . ALA A 1 108 ? -6.237 -5.113 0.521 1.00 93.62 108 ALA A C 1
ATOM 838 O O . ALA A 1 108 ? -6.943 -4.235 1.010 1.00 93.62 108 ALA A O 1
ATOM 839 N N . GLY A 1 109 ? -6.018 -6.270 1.159 1.00 90.56 109 GLY A N 1
ATOM 840 C CA . GLY A 1 109 ? -6.477 -6.541 2.525 1.00 90.56 109 GLY A CA 1
ATOM 841 C C . GLY A 1 109 ? -5.588 -5.945 3.625 1.00 90.56 109 GLY A C 1
ATOM 842 O O . GLY A 1 109 ? -5.983 -5.948 4.790 1.00 90.56 109 GLY A O 1
ATOM 843 N N . LEU A 1 110 ? -4.393 -5.455 3.280 1.00 88.56 110 LEU A N 1
ATOM 844 C CA . LEU A 1 110 ? -3.409 -4.912 4.225 1.00 88.56 110 LEU A CA 1
ATOM 845 C C . LEU A 1 110 ? -3.275 -3.391 4.154 1.00 88.56 110 LEU A C 1
ATOM 847 O O . LEU A 1 110 ? -2.932 -2.756 5.152 1.00 88.56 110 LEU A O 1
ATOM 851 N N . MET A 1 111 ? -3.469 -2.821 2.969 1.00 91.38 111 MET A N 1
ATOM 852 C CA . MET A 1 111 ? -3.268 -1.404 2.685 1.00 91.38 111 MET A CA 1
ATOM 853 C C . MET A 1 111 ? -4.084 -0.985 1.457 1.00 91.38 111 MET A C 1
ATOM 855 O O . MET A 1 111 ? -4.515 -1.855 0.696 1.00 91.38 111 MET A O 1
ATOM 859 N N . PRO A 1 112 ? -4.296 0.326 1.227 1.00 92.94 112 PRO A N 1
ATOM 860 C CA . PRO A 1 112 ? -4.912 0.791 -0.009 1.00 92.94 112 PRO A CA 1
ATOM 861 C C . PRO A 1 112 ? -4.132 0.248 -1.208 1.00 92.94 112 PRO A C 1
ATOM 863 O O . PRO A 1 112 ? -2.915 0.376 -1.276 1.00 92.94 112 PRO A O 1
ATOM 866 N N . ALA A 1 113 ? -4.811 -0.395 -2.147 1.00 95.94 113 ALA A N 1
ATOM 867 C CA . ALA A 1 113 ? -4.145 -0.977 -3.307 1.00 95.94 113 ALA A CA 1
ATOM 868 C C . ALA A 1 113 ? -4.945 -0.777 -4.587 1.00 95.94 113 ALA A C 1
ATOM 870 O O . ALA A 1 113 ? -4.817 -1.562 -5.502 1.00 95.94 113 ALA A O 1
ATOM 871 N N . GLN A 1 114 ? -5.771 0.270 -4.680 1.00 96.31 114 GLN A N 1
ATOM 872 C CA . GLN A 1 114 ? -6.616 0.485 -5.861 1.00 96.31 114 GLN A CA 1
ATOM 873 C C . GLN A 1 114 ? -5.820 0.469 -7.176 1.00 96.31 114 GLN A C 1
ATOM 875 O O . GLN A 1 114 ? -6.337 -0.000 -8.188 1.00 96.31 114 GLN A O 1
ATOM 880 N N . ASN A 1 115 ? -4.569 0.935 -7.133 1.00 97.56 115 ASN A N 1
ATOM 881 C CA . ASN A 1 115 ? -3.654 0.893 -8.258 1.00 97.56 115 ASN A CA 1
ATOM 882 C C . ASN A 1 115 ? -2.422 0.064 -7.893 1.00 97.56 115 ASN A C 1
ATOM 884 O O . ASN A 1 115 ? -1.684 0.404 -6.960 1.00 97.56 115 ASN A O 1
ATOM 888 N N . LEU A 1 116 ? -2.200 -1.008 -8.649 1.00 97.94 116 LEU A N 1
ATOM 889 C CA . LEU A 1 116 ? -1.059 -1.898 -8.508 1.00 97.94 116 LEU A CA 1
ATOM 890 C C . LEU A 1 116 ? -0.628 -2.398 -9.881 1.00 97.94 116 LEU A C 1
ATOM 892 O O . LEU A 1 116 ? -1.440 -2.902 -10.660 1.00 97.94 116 LEU A O 1
ATOM 896 N N . TYR A 1 117 ? 0.672 -2.338 -10.147 1.00 97.75 117 TYR A N 1
ATOM 897 C CA . TYR A 1 117 ? 1.251 -2.965 -11.327 1.00 97.75 117 TYR A CA 1
ATOM 898 C C . TYR A 1 117 ? 2.516 -3.748 -10.990 1.00 97.75 117 TYR A C 1
ATOM 900 O O . TYR A 1 117 ? 3.186 -3.518 -9.979 1.00 97.75 117 TYR A O 1
ATOM 908 N N . VAL A 1 118 ? 2.842 -4.677 -11.880 1.00 97.62 118 VAL A N 1
ATOM 909 C CA . VAL A 1 118 ? 4.099 -5.412 -11.886 1.00 97.62 118 VAL A CA 1
ATOM 910 C C . VAL A 1 118 ? 4.795 -5.156 -13.209 1.00 97.62 118 VAL A C 1
ATOM 912 O O . VAL A 1 118 ? 4.205 -5.343 -14.270 1.00 97.62 118 VAL A O 1
ATOM 915 N N . ALA A 1 119 ? 6.051 -4.733 -13.130 1.00 97.25 119 ALA A N 1
ATOM 916 C CA . ALA A 1 119 ? 6.940 -4.592 -14.272 1.00 97.25 119 ALA A CA 1
ATOM 917 C C . ALA A 1 119 ? 8.028 -5.666 -14.207 1.00 97.25 119 ALA A C 1
ATOM 919 O O . ALA A 1 119 ? 8.642 -5.846 -13.155 1.00 97.25 119 ALA A O 1
ATOM 920 N N . LEU A 1 120 ? 8.298 -6.353 -15.314 1.00 96.31 120 LEU A N 1
ATOM 921 C CA . LEU A 1 120 ? 9.379 -7.333 -15.437 1.00 96.31 120 LEU A CA 1
ATOM 922 C C . LEU A 1 120 ? 10.381 -6.898 -16.498 1.00 96.31 120 LEU A C 1
ATOM 924 O O . LEU A 1 120 ? 10.012 -6.310 -17.514 1.00 96.31 120 LEU A O 1
ATOM 928 N N . VAL A 1 121 ? 11.650 -7.206 -16.265 1.00 95.69 121 VAL A N 1
ATOM 929 C CA . VAL A 1 121 ? 12.726 -7.005 -17.236 1.00 95.69 121 VAL A CA 1
ATOM 930 C C . VAL A 1 121 ? 12.725 -8.189 -18.204 1.00 95.69 121 VAL A C 1
ATOM 932 O O . VAL A 1 121 ? 12.693 -9.332 -17.753 1.00 95.69 121 VAL A O 1
ATOM 935 N N . SER A 1 122 ? 12.743 -7.923 -19.512 1.00 92.50 122 SER A N 1
ATOM 936 C CA . SER A 1 122 ? 12.880 -8.967 -20.535 1.00 92.50 122 SER A CA 1
ATOM 937 C C . SER A 1 122 ? 14.201 -9.731 -20.383 1.00 92.50 122 SER A C 1
ATOM 939 O O . SER A 1 122 ? 15.167 -9.214 -19.820 1.00 92.50 122 SER A O 1
ATOM 941 N N . ASP A 1 123 ? 14.265 -10.957 -20.905 1.00 86.81 123 ASP A N 1
ATOM 942 C CA . ASP A 1 123 ? 15.449 -11.820 -20.760 1.00 86.81 123 ASP A CA 1
ATOM 943 C C . ASP A 1 123 ? 16.724 -11.197 -21.351 1.00 86.81 123 ASP A C 1
ATOM 945 O O . ASP A 1 123 ? 17.815 -11.361 -20.805 1.00 86.81 123 ASP A O 1
ATOM 949 N N . ASP A 1 124 ? 16.585 -10.431 -22.435 1.00 88.81 124 ASP A N 1
ATOM 950 C CA . ASP A 1 124 ? 17.669 -9.676 -23.074 1.00 88.81 124 ASP A CA 1
ATOM 951 C C . ASP A 1 124 ? 18.007 -8.352 -22.355 1.00 88.81 124 ASP A C 1
ATOM 953 O O . ASP A 1 124 ? 18.969 -7.672 -22.711 1.00 88.81 124 ASP A O 1
ATOM 957 N N . GLY A 1 125 ? 17.224 -7.973 -21.341 1.00 85.75 125 GLY A N 1
ATOM 958 C CA . GLY A 1 125 ? 17.381 -6.743 -20.570 1.00 85.75 125 GLY A CA 1
ATOM 959 C C . GLY A 1 125 ? 17.005 -5.460 -21.310 1.00 85.75 125 GLY A C 1
ATOM 960 O O . GLY A 1 125 ? 17.233 -4.375 -20.771 1.00 85.75 125 GLY A O 1
ATOM 961 N N . THR A 1 126 ? 16.456 -5.548 -22.524 1.00 89.62 126 THR A N 1
ATOM 962 C CA . THR A 1 126 ? 16.234 -4.373 -23.383 1.00 89.62 126 THR A CA 1
ATOM 963 C C . THR A 1 126 ? 14.911 -3.668 -23.118 1.00 89.62 126 THR A C 1
ATOM 965 O O . THR A 1 126 ? 14.768 -2.494 -23.467 1.00 89.62 126 THR A O 1
ATOM 968 N N . GLN A 1 127 ? 13.947 -4.356 -22.502 1.00 95.25 127 GLN A N 1
ATOM 969 C CA . GLN A 1 127 ? 12.601 -3.840 -22.294 1.00 95.25 127 GLN A CA 1
ATOM 970 C C . GLN A 1 127 ? 12.050 -4.159 -20.906 1.00 95.25 127 GLN A C 1
ATOM 972 O O . GLN A 1 127 ? 12.456 -5.091 -20.207 1.00 95.25 127 GLN A O 1
ATOM 977 N N . HIS A 1 128 ? 11.064 -3.358 -20.525 1.00 95.81 128 HIS A N 1
ATOM 978 C CA . HIS A 1 128 ? 10.166 -3.621 -19.420 1.00 95.81 128 HIS A CA 1
ATOM 979 C C . HIS A 1 128 ? 8.811 -4.039 -19.972 1.00 95.81 128 HIS A C 1
ATOM 981 O O . HIS A 1 128 ? 8.242 -3.356 -20.822 1.00 95.81 128 HIS A O 1
ATOM 987 N N . THR A 1 129 ? 8.300 -5.156 -19.471 1.00 95.25 129 THR A N 1
ATOM 988 C CA . THR A 1 129 ? 6.956 -5.668 -19.751 1.00 95.25 129 THR A CA 1
ATOM 989 C C . THR A 1 129 ? 6.078 -5.495 -18.518 1.00 95.25 129 THR A C 1
ATOM 991 O O . THR A 1 129 ? 6.587 -5.458 -17.398 1.00 95.25 129 THR A O 1
ATOM 994 N N . PHE A 1 130 ? 4.763 -5.398 -18.709 1.00 95.75 130 PHE A N 1
ATOM 995 C CA . PHE A 1 130 ? 3.799 -5.161 -17.631 1.00 95.75 130 PHE A CA 1
ATOM 996 C C . PHE A 1 130 ? 2.771 -6.299 -17.569 1.00 95.75 130 PHE A C 1
ATOM 998 O O . PHE A 1 130 ? 1.623 -6.113 -17.965 1.00 95.75 130 PHE A O 1
ATOM 1005 N N . PRO A 1 131 ? 3.161 -7.503 -17.104 1.00 94.19 131 PRO A N 1
ATOM 1006 C CA . PRO A 1 131 ? 2.273 -8.673 -17.076 1.00 94.19 131 PRO A CA 1
ATOM 1007 C C . PRO A 1 131 ? 1.062 -8.510 -16.148 1.00 94.19 131 PRO A C 1
ATOM 1009 O O . PRO A 1 131 ? 0.125 -9.303 -16.214 1.00 94.19 131 PRO A O 1
ATOM 1012 N N . TYR A 1 132 ? 1.080 -7.511 -15.266 1.00 96.38 132 TYR A N 1
ATOM 1013 C CA . TYR A 1 132 ? -0.054 -7.158 -14.429 1.00 96.38 132 TYR A CA 1
ATOM 1014 C C . TYR A 1 132 ? -0.117 -5.648 -14.247 1.00 96.38 132 TYR A C 1
ATOM 1016 O O . TYR A 1 132 ? 0.871 -5.032 -13.846 1.00 96.38 132 TYR A O 1
ATOM 1024 N N . PHE A 1 133 ? -1.271 -5.049 -14.526 1.00 97.25 133 PHE A N 1
ATOM 1025 C CA . PHE A 1 133 ? -1.456 -3.607 -14.429 1.00 97.25 133 PHE A CA 1
ATOM 1026 C C . PHE A 1 133 ? -2.921 -3.291 -14.132 1.00 97.25 133 PHE A C 1
ATOM 1028 O O . PHE A 1 133 ? -3.797 -3.535 -14.961 1.00 97.25 133 PHE A O 1
ATOM 1035 N N . VAL A 1 134 ? -3.185 -2.753 -12.946 1.00 97.31 134 VAL A N 1
ATOM 1036 C CA . VAL A 1 134 ? -4.492 -2.229 -12.546 1.00 97.31 134 VAL A CA 1
ATOM 1037 C C . VAL A 1 134 ? -4.288 -0.797 -12.088 1.00 97.31 134 VAL A C 1
ATOM 1039 O O . VAL A 1 134 ? -3.516 -0.555 -11.163 1.00 97.31 134 VAL A O 1
ATOM 1042 N N . ASP A 1 135 ? -4.970 0.138 -12.739 1.00 96.81 135 ASP A N 1
ATOM 1043 C CA . ASP A 1 135 ? -4.907 1.558 -12.415 1.00 96.81 135 ASP A CA 1
ATOM 1044 C C . ASP A 1 135 ? -6.236 2.250 -12.747 1.00 96.81 135 ASP A C 1
ATOM 1046 O O . ASP A 1 135 ? -6.923 1.875 -13.699 1.00 96.81 135 ASP A O 1
ATOM 1050 N N . SER A 1 136 ? -6.620 3.234 -11.935 1.00 95.50 136 SER A N 1
ATOM 1051 C CA . SER A 1 136 ? -7.884 3.963 -12.054 1.00 95.50 136 SER A CA 1
ATOM 1052 C C . SER A 1 136 ? -7.825 5.164 -12.998 1.00 95.50 136 SER A C 1
ATOM 1054 O O . SER A 1 136 ? -8.874 5.711 -13.343 1.00 95.50 136 SER A O 1
ATOM 1056 N N . ILE A 1 137 ? -6.628 5.591 -13.407 1.00 94.25 137 ILE A N 1
ATOM 1057 C CA . ILE A 1 137 ? -6.402 6.808 -14.193 1.00 94.25 137 ILE A CA 1
ATOM 1058 C C . ILE A 1 137 ? -5.760 6.493 -15.534 1.00 94.25 137 ILE A C 1
ATOM 1060 O O . ILE A 1 137 ? -6.203 7.013 -16.558 1.00 94.25 137 ILE A O 1
ATOM 1064 N N . VAL A 1 138 ? -4.697 5.691 -15.535 1.00 92.50 138 VAL A N 1
ATOM 1065 C CA . VAL A 1 138 ? -3.926 5.399 -16.745 1.00 92.50 138 VAL A CA 1
ATOM 1066 C C . VAL A 1 138 ? -4.267 4.015 -17.299 1.00 92.50 138 VAL A C 1
ATOM 1068 O O . VAL A 1 138 ? -4.484 3.076 -16.533 1.00 92.50 138 VAL A O 1
ATOM 1071 N N . PRO A 1 139 ? -4.313 3.850 -18.633 1.00 93.25 139 PRO A N 1
ATOM 1072 C CA . PRO A 1 139 ? -4.488 2.532 -19.225 1.00 93.25 139 PRO A CA 1
ATOM 1073 C C . PRO A 1 139 ? -3.260 1.641 -18.961 1.00 93.25 139 PRO A C 1
ATOM 1075 O O . PRO A 1 139 ? -2.173 2.159 -18.678 1.00 93.25 139 PRO A O 1
ATOM 1078 N N . PRO A 1 140 ? -3.405 0.308 -19.088 1.00 91.12 140 PRO A N 1
ATOM 1079 C CA . PRO A 1 140 ? -2.284 -0.621 -19.010 1.00 91.12 140 PRO A CA 1
ATOM 1080 C C . PRO A 1 140 ? -1.126 -0.220 -19.925 1.00 91.12 140 PRO A C 1
ATOM 1082 O O . PRO A 1 140 ? -1.327 0.094 -21.098 1.00 91.12 140 PRO A O 1
ATOM 1085 N N . ALA A 1 141 ? 0.087 -0.233 -19.377 1.00 90.94 141 ALA A N 1
ATOM 1086 C CA . ALA A 1 141 ? 1.285 0.139 -20.117 1.00 90.94 141 ALA A CA 1
ATOM 1087 C C . ALA A 1 141 ? 1.703 -0.952 -21.118 1.00 90.94 141 ALA A C 1
ATOM 1089 O O . ALA A 1 141 ? 1.748 -2.137 -20.784 1.00 90.94 141 ALA A O 1
ATOM 1090 N N . GLU A 1 142 ? 2.074 -0.538 -22.331 1.00 93.44 142 GLU A N 1
ATOM 1091 C CA . GLU A 1 142 ? 2.708 -1.414 -23.318 1.00 93.44 142 GLU A CA 1
ATOM 1092 C C . GLU A 1 142 ? 4.185 -1.681 -22.969 1.00 93.44 142 GLU A C 1
ATOM 1094 O O . GLU A 1 142 ? 4.816 -0.878 -22.264 1.00 93.44 142 GLU A O 1
ATOM 1099 N N . PRO A 1 143 ? 4.770 -2.792 -23.459 1.00 95.06 143 PRO A N 1
ATOM 1100 C CA . PRO A 1 143 ? 6.203 -3.023 -23.363 1.00 95.06 143 PRO A CA 1
ATOM 1101 C C . PRO A 1 143 ? 7.009 -1.854 -23.930 1.00 95.06 143 PRO A C 1
ATOM 1103 O O . PRO A 1 143 ? 6.718 -1.341 -25.010 1.00 95.06 143 PRO A O 1
ATOM 1106 N N . ARG A 1 144 ? 8.034 -1.425 -23.196 1.00 95.31 144 ARG A N 1
ATOM 1107 C CA . ARG A 1 144 ? 8.853 -0.265 -23.575 1.00 95.31 144 ARG A CA 1
ATOM 1108 C C . ARG A 1 144 ? 10.291 -0.407 -23.108 1.00 95.31 144 ARG A C 1
ATOM 1110 O O . ARG A 1 144 ? 10.581 -1.139 -22.164 1.00 95.31 144 ARG A O 1
ATOM 1117 N N . ALA A 1 145 ? 11.187 0.354 -23.727 1.00 94.75 145 ALA A N 1
ATOM 1118 C CA . ALA A 1 145 ? 12.561 0.480 -23.259 1.00 94.75 145 ALA A CA 1
ATOM 1119 C C . ALA A 1 145 ? 12.629 1.137 -21.856 1.00 94.75 145 ALA A C 1
ATOM 1121 O O . ALA A 1 145 ? 11.716 1.887 -21.473 1.00 94.75 145 ALA A O 1
ATOM 1122 N N . PRO A 1 146 ? 13.705 0.883 -21.086 1.00 92.81 146 PRO A N 1
ATOM 1123 C CA . PRO A 1 146 ? 13.980 1.587 -19.839 1.00 92.81 146 PRO A CA 1
ATOM 1124 C C . PRO A 1 146 ? 14.034 3.104 -20.033 1.00 92.81 146 PRO A C 1
ATOM 1126 O O . PRO A 1 146 ? 14.582 3.601 -21.017 1.00 92.81 146 PRO A O 1
ATOM 1129 N N . GLN A 1 147 ? 13.505 3.846 -19.063 1.00 92.50 147 GLN A N 1
ATOM 1130 C CA . GLN A 1 147 ? 13.515 5.312 -19.056 1.00 92.50 147 GLN A CA 1
ATOM 1131 C C . GLN A 1 147 ? 13.937 5.866 -17.688 1.00 92.50 147 GLN A C 1
ATOM 1133 O O . GLN A 1 147 ? 14.145 5.120 -16.735 1.00 92.50 147 GLN A O 1
ATOM 1138 N N . ASN A 1 148 ? 14.057 7.189 -17.554 1.00 94.81 148 ASN A N 1
ATOM 1139 C CA . ASN A 1 148 ? 14.271 7.800 -16.241 1.00 94.81 148 ASN A CA 1
ATOM 1140 C C . ASN A 1 148 ? 12.938 7.897 -15.482 1.00 94.81 148 ASN A C 1
ATOM 1142 O O . ASN A 1 148 ? 12.201 8.873 -15.623 1.00 94.81 148 ASN A O 1
ATOM 1146 N N . GLY A 1 149 ? 12.606 6.859 -14.712 1.00 95.50 149 GLY A N 1
ATOM 1147 C CA . GLY A 1 149 ? 11.333 6.748 -14.008 1.00 95.50 149 GLY A CA 1
ATOM 1148 C C . GLY A 1 149 ? 11.422 6.036 -12.662 1.00 95.50 149 GLY A C 1
ATOM 1149 O O . GLY A 1 149 ? 12.473 5.561 -12.228 1.00 95.50 149 GLY A O 1
ATOM 1150 N N . PHE A 1 150 ? 10.273 5.971 -11.984 1.00 96.62 150 PHE A N 1
ATOM 1151 C CA . PHE A 1 150 ? 10.125 5.294 -10.695 1.00 96.62 150 PHE A CA 1
ATOM 1152 C C . PHE A 1 150 ? 10.503 3.809 -10.776 1.00 96.62 150 PHE A C 1
ATOM 1154 O O . PHE A 1 150 ? 11.289 3.332 -9.959 1.00 96.62 150 PHE A O 1
ATOM 1161 N N . THR A 1 151 ? 9.982 3.091 -11.776 1.00 96.56 151 THR A N 1
ATOM 1162 C CA . THR A 1 151 ? 10.255 1.663 -11.985 1.00 96.56 151 THR A CA 1
ATOM 1163 C C . THR A 1 151 ? 11.753 1.411 -12.137 1.00 96.56 151 THR A C 1
ATOM 1165 O O . THR A 1 151 ? 12.319 0.559 -11.455 1.00 96.56 151 THR A O 1
ATOM 1168 N N . GLU A 1 152 ? 12.422 2.207 -12.965 1.00 96.25 152 GLU A N 1
ATOM 1169 C CA . GLU A 1 152 ? 13.848 2.070 -13.248 1.00 96.25 152 GLU A CA 1
ATOM 1170 C C . GLU A 1 152 ? 14.720 2.480 -12.064 1.00 96.25 152 GLU A C 1
ATOM 1172 O O . GLU A 1 152 ? 15.805 1.934 -11.873 1.00 96.25 152 GLU A O 1
ATOM 1177 N N . TYR A 1 153 ? 14.259 3.413 -11.230 1.00 97.12 153 TYR A N 1
ATOM 1178 C CA . TYR A 1 153 ? 14.925 3.715 -9.967 1.00 97.12 153 TYR A CA 1
ATOM 1179 C C . TYR A 1 153 ? 14.910 2.516 -9.015 1.00 97.12 153 TYR A C 1
ATOM 1181 O O . TYR A 1 153 ? 15.959 2.137 -8.487 1.00 97.12 153 TYR A O 1
ATOM 1189 N N . VAL A 1 154 ? 13.752 1.882 -8.825 1.00 98.00 154 VAL A N 1
ATOM 1190 C CA . VAL A 1 154 ? 13.634 0.705 -7.949 1.00 98.00 154 VAL A CA 1
ATOM 1191 C C . VAL A 1 154 ? 14.454 -0.468 -8.498 1.00 98.00 154 VAL A C 1
ATOM 1193 O O . VAL A 1 154 ? 15.199 -1.092 -7.743 1.00 98.00 154 VAL A O 1
ATOM 1196 N N . LEU A 1 155 ? 14.401 -0.719 -9.812 1.00 96.31 155 LEU A N 1
ATOM 1197 C CA . LEU A 1 155 ? 15.231 -1.739 -10.468 1.00 96.31 155 LEU A CA 1
ATOM 1198 C C . LEU A 1 155 ? 16.728 -1.483 -10.264 1.00 96.31 155 LEU A C 1
ATOM 1200 O O . LEU A 1 155 ? 17.455 -2.388 -9.860 1.00 96.31 155 LEU A O 1
ATOM 1204 N N . ALA A 1 156 ? 17.188 -0.256 -10.521 1.00 94.56 156 ALA A N 1
ATOM 1205 C CA . ALA A 1 156 ? 18.608 0.086 -10.455 1.00 94.56 156 ALA A CA 1
ATOM 1206 C C . ALA A 1 156 ? 19.163 0.047 -9.027 1.00 94.56 156 ALA A C 1
ATOM 1208 O O . ALA A 1 156 ? 20.311 -0.337 -8.820 1.00 94.56 156 ALA A O 1
ATOM 1209 N N . THR A 1 157 ? 18.366 0.460 -8.039 1.00 95.88 157 THR A N 1
ATOM 1210 C CA . THR A 1 157 ? 18.796 0.439 -6.634 1.00 95.88 157 THR A CA 1
ATOM 1211 C C . THR A 1 157 ? 18.658 -0.936 -5.993 1.00 95.88 157 THR A C 1
ATOM 1213 O O . THR A 1 157 ? 19.334 -1.203 -4.999 1.00 95.88 157 THR A O 1
ATOM 1216 N N . GLY A 1 158 ? 17.782 -1.798 -6.522 1.00 96.00 158 GLY A N 1
ATOM 1217 C CA . GLY A 1 158 ? 17.467 -3.092 -5.921 1.00 96.00 158 GLY A CA 1
ATOM 1218 C C . GLY A 1 158 ? 16.893 -2.960 -4.508 1.00 96.00 158 GLY A C 1
ATOM 1219 O O . GLY A 1 158 ? 17.014 -3.888 -3.710 1.00 96.00 158 GLY A O 1
ATOM 1220 N N . ARG A 1 159 ? 16.291 -1.808 -4.173 1.00 96.38 159 ARG A N 1
ATOM 1221 C CA . ARG A 1 159 ? 15.753 -1.502 -2.840 1.00 96.38 159 ARG A CA 1
ATOM 1222 C C . ARG A 1 159 ? 14.311 -1.009 -2.924 1.00 96.38 159 ARG A C 1
ATOM 1224 O O . ARG A 1 159 ? 13.972 -0.319 -3.885 1.00 96.38 159 ARG A O 1
ATOM 1231 N N . PRO A 1 160 ? 13.468 -1.318 -1.922 1.00 97.44 160 PRO A N 1
ATOM 1232 C CA . PRO A 1 160 ? 12.150 -0.713 -1.830 1.00 97.44 160 PRO A CA 1
ATOM 1233 C C . PRO A 1 160 ? 12.232 0.815 -1.731 1.00 97.44 160 PRO A C 1
ATOM 1235 O O . PRO A 1 160 ? 13.131 1.345 -1.075 1.00 97.44 160 PRO A O 1
ATOM 1238 N N . LEU A 1 161 ? 11.275 1.507 -2.347 1.00 97.94 161 LEU A N 1
ATOM 1239 C CA . LEU A 1 161 ? 11.140 2.961 -2.293 1.00 97.94 161 LEU A CA 1
ATOM 1240 C C . LEU A 1 161 ? 9.699 3.336 -1.947 1.00 97.94 161 LEU A C 1
ATOM 1242 O O . LEU A 1 161 ? 8.777 2.989 -2.684 1.00 97.94 161 LEU A O 1
ATOM 1246 N N . LEU A 1 162 ? 9.534 4.086 -0.859 1.00 98.00 162 LEU A N 1
ATOM 1247 C CA . LEU A 1 162 ? 8.329 4.850 -0.545 1.00 98.00 162 LEU A CA 1
ATOM 1248 C C . LEU A 1 162 ? 8.630 6.322 -0.824 1.00 98.00 162 LEU A C 1
ATOM 1250 O O . LEU A 1 162 ? 9.641 6.830 -0.344 1.00 98.00 162 LEU A O 1
ATOM 1254 N N . THR A 1 163 ? 7.800 6.994 -1.617 1.00 97.81 163 THR A N 1
ATOM 1255 C CA . THR A 1 163 ? 8.067 8.378 -2.020 1.00 97.81 163 THR A CA 1
ATOM 1256 C C . THR A 1 163 ? 6.792 9.132 -2.376 1.00 97.81 163 THR A C 1
ATOM 1258 O O . THR A 1 163 ? 5.832 8.556 -2.891 1.00 97.81 163 THR A O 1
ATOM 1261 N N . THR A 1 164 ? 6.795 10.434 -2.117 1.00 97.75 164 THR A N 1
ATOM 1262 C CA . THR A 1 164 ? 5.778 11.379 -2.591 1.00 97.75 164 THR A CA 1
ATOM 1263 C C . THR A 1 164 ? 6.124 11.928 -3.979 1.00 97.75 164 THR A C 1
ATOM 1265 O O . THR A 1 164 ? 7.266 11.833 -4.437 1.00 97.75 164 THR A O 1
ATOM 1268 N N . ALA A 1 165 ? 5.157 12.546 -4.667 1.00 96.12 165 ALA A N 1
ATOM 1269 C CA . ALA A 1 165 ? 5.410 13.164 -5.976 1.00 96.12 165 ALA A CA 1
ATOM 1270 C C . ALA A 1 165 ? 6.585 14.175 -5.985 1.00 96.12 165 ALA A C 1
ATOM 1272 O O . ALA A 1 165 ? 7.430 14.069 -6.882 1.00 96.12 165 ALA A O 1
ATOM 1273 N N . PRO A 1 166 ? 6.702 15.122 -5.025 1.00 96.56 166 PRO A N 1
ATOM 1274 C CA . PRO A 1 166 ? 7.818 16.073 -5.005 1.00 96.56 166 PRO A CA 1
ATOM 1275 C C . PRO A 1 166 ? 9.180 15.407 -4.779 1.00 96.56 166 PRO A C 1
ATOM 1277 O O . PRO A 1 166 ? 10.160 15.756 -5.435 1.00 96.56 166 PRO A O 1
ATOM 1280 N N . GLU A 1 167 ? 9.242 14.424 -3.880 1.00 97.38 167 GLU A N 1
ATOM 1281 C CA . GLU A 1 167 ? 10.470 13.674 -3.595 1.00 97.38 167 GLU A CA 1
ATOM 1282 C C . GLU A 1 167 ? 10.930 12.880 -4.817 1.00 97.38 167 GLU A C 1
ATOM 1284 O O . GLU A 1 167 ? 12.100 12.946 -5.196 1.00 97.38 167 GLU A O 1
ATOM 1289 N N . LEU A 1 168 ? 10.004 12.183 -5.483 1.00 97.38 168 LEU A N 1
ATOM 1290 C CA . LEU A 1 168 ? 10.311 11.437 -6.697 1.00 97.38 168 LEU A CA 1
ATOM 1291 C C . LEU A 1 168 ? 10.816 12.364 -7.807 1.00 97.38 168 LEU A C 1
ATOM 1293 O O . LEU A 1 168 ? 11.789 12.036 -8.485 1.00 97.38 168 LEU A O 1
ATOM 1297 N N . ALA A 1 169 ? 10.191 13.532 -7.982 1.00 96.69 169 ALA A N 1
ATOM 1298 C CA . ALA A 1 169 ? 10.637 14.515 -8.963 1.00 96.69 169 ALA A CA 1
ATOM 1299 C C . ALA A 1 169 ? 12.068 14.997 -8.684 1.00 96.69 169 ALA A C 1
ATOM 1301 O O . ALA A 1 169 ? 12.870 15.078 -9.618 1.00 96.69 169 ALA A O 1
ATOM 1302 N N . ALA A 1 170 ? 12.415 15.250 -7.419 1.00 97.00 170 ALA A N 1
ATOM 1303 C CA . ALA A 1 170 ? 13.775 15.614 -7.025 1.00 97.00 170 ALA A CA 1
ATOM 1304 C C . ALA A 1 170 ? 14.779 14.482 -7.310 1.00 97.00 170 ALA A C 1
ATOM 1306 O O . ALA A 1 170 ? 15.830 14.725 -7.907 1.00 97.00 170 ALA A O 1
ATOM 1307 N N . ILE A 1 171 ? 14.429 13.240 -6.950 1.00 97.00 171 ILE A N 1
ATOM 1308 C CA . ILE A 1 171 ? 15.257 12.050 -7.194 1.00 97.00 171 ILE A CA 1
ATOM 1309 C C . ILE A 1 171 ? 15.546 11.878 -8.689 1.00 97.00 171 ILE A C 1
ATOM 1311 O O . ILE A 1 171 ? 16.695 11.669 -9.078 1.00 97.00 171 ILE A O 1
ATOM 1315 N N . LEU A 1 172 ? 14.516 11.944 -9.534 1.00 97.25 172 LEU A N 1
ATOM 1316 C CA . LEU A 1 172 ? 14.656 11.658 -10.963 1.00 97.25 172 LEU A CA 1
ATOM 1317 C C . LEU A 1 172 ? 15.329 12.802 -11.722 1.00 97.25 172 LEU A C 1
ATOM 1319 O O . LEU A 1 172 ? 16.165 12.529 -12.582 1.00 97.25 172 LEU A O 1
ATOM 1323 N N . SER A 1 173 ? 15.056 14.057 -11.355 1.00 96.31 173 SER A N 1
ATOM 1324 C CA . SER A 1 173 ? 15.721 15.223 -11.958 1.00 96.31 173 SER A CA 1
ATOM 1325 C C . SER A 1 173 ? 17.226 15.240 -11.674 1.00 96.31 173 SER A C 1
ATOM 1327 O O . SER A 1 173 ? 18.011 15.667 -12.517 1.00 96.31 173 SER A O 1
ATOM 1329 N N . ALA A 1 174 ? 17.654 14.722 -10.516 1.00 95.56 174 ALA A N 1
ATOM 1330 C CA . ALA A 1 174 ? 19.073 14.566 -10.194 1.00 95.56 174 ALA A CA 1
ATOM 1331 C C . ALA A 1 174 ? 19.771 13.467 -11.022 1.00 95.56 174 ALA A C 1
ATOM 1333 O O . ALA A 1 174 ? 20.996 13.468 -11.129 1.00 95.56 174 ALA A O 1
ATOM 1334 N N . ARG A 1 175 ? 19.016 12.524 -11.607 1.00 93.94 175 ARG A N 1
ATOM 1335 C CA . ARG A 1 175 ? 19.551 11.425 -12.436 1.00 93.94 175 ARG A CA 1
ATOM 1336 C C . ARG A 1 175 ? 19.599 11.755 -13.925 1.00 93.94 175 ARG A C 1
ATOM 1338 O O . ARG A 1 175 ? 20.277 11.052 -14.669 1.00 93.94 175 ARG A O 1
ATOM 1345 N N . GLY A 1 176 ? 18.891 12.792 -14.361 1.00 93.25 176 GLY A N 1
ATOM 1346 C CA . GLY A 1 176 ? 18.832 13.210 -15.757 1.00 93.25 176 GLY A CA 1
ATOM 1347 C C . GLY A 1 176 ? 17.499 13.872 -16.106 1.00 93.25 176 GLY A C 1
ATOM 1348 O O . GLY A 1 176 ? 16.689 14.136 -15.216 1.00 93.25 176 GLY A O 1
ATOM 1349 N N . PRO A 1 177 ? 17.247 14.128 -17.402 1.00 92.69 177 PRO A N 1
ATOM 1350 C CA . PRO A 1 177 ? 15.980 14.679 -17.861 1.00 92.69 177 PRO A CA 1
ATOM 1351 C C . PRO A 1 177 ? 14.799 13.854 -17.342 1.00 92.69 177 PRO A C 1
ATOM 1353 O O . PRO A 1 177 ? 14.766 12.628 -17.480 1.00 92.69 177 PRO A O 1
ATOM 1356 N N . TYR A 1 178 ? 13.846 14.533 -16.713 1.00 93.50 178 TYR A N 1
ATOM 1357 C CA . TYR A 1 178 ? 12.616 13.949 -16.203 1.00 93.50 178 TYR A CA 1
ATOM 1358 C C . TYR A 1 178 ? 11.488 14.959 -16.373 1.00 93.50 178 TYR A C 1
ATOM 1360 O O . TYR A 1 178 ? 11.614 16.118 -15.977 1.00 93.50 178 TYR A O 1
ATOM 1368 N N . THR A 1 179 ? 10.381 14.503 -16.946 1.00 91.56 179 THR A N 1
ATOM 1369 C CA . THR A 1 179 ? 9.151 15.281 -17.057 1.00 91.56 179 THR A CA 1
ATOM 1370 C C . THR A 1 179 ? 8.095 14.578 -16.212 1.00 91.56 179 THR A C 1
ATOM 1372 O O . THR A 1 179 ? 7.722 13.448 -16.540 1.00 91.56 179 THR A O 1
ATOM 1375 N N . PRO A 1 180 ? 7.640 15.190 -15.104 1.00 89.00 180 PRO A N 1
ATOM 1376 C CA . PRO A 1 180 ? 6.534 14.648 -14.331 1.00 89.00 180 PRO A CA 1
ATOM 1377 C C . PRO A 1 180 ? 5.283 14.495 -15.210 1.00 89.00 180 PRO A C 1
ATOM 1379 O O . PRO A 1 180 ? 5.050 15.345 -16.069 1.00 89.00 180 PRO A O 1
ATOM 1382 N N . PRO A 1 181 ? 4.470 13.446 -15.002 1.00 88.69 181 PRO A N 1
ATOM 1383 C CA . PRO A 1 181 ? 3.182 13.332 -15.678 1.00 88.69 181 PRO A CA 1
ATOM 1384 C C . PRO A 1 181 ? 2.232 14.445 -15.217 1.00 88.69 181 PRO A C 1
ATOM 1386 O O . PRO A 1 181 ? 2.359 14.930 -14.093 1.00 88.69 181 PRO A O 1
ATOM 1389 N N . ASP A 1 182 ? 1.233 14.774 -16.042 1.00 89.44 182 ASP A N 1
ATOM 1390 C CA . ASP A 1 182 ? 0.235 15.814 -15.737 1.00 89.44 182 ASP A CA 1
ATOM 1391 C C . ASP A 1 182 ? -0.493 15.565 -14.408 1.00 89.44 182 ASP A C 1
ATOM 1393 O O . ASP A 1 182 ? -0.762 16.492 -13.645 1.00 89.4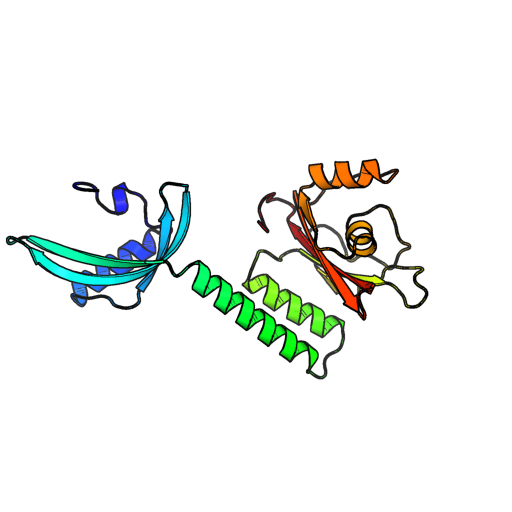4 182 ASP A O 1
ATOM 1397 N N . ARG A 1 183 ? -0.776 14.291 -14.107 1.00 92.56 183 ARG A N 1
ATOM 1398 C CA . ARG A 1 183 ? -1.338 13.846 -12.829 1.00 92.56 183 ARG A CA 1
ATOM 1399 C C . ARG A 1 183 ? -0.397 12.834 -12.164 1.00 92.56 183 ARG A C 1
ATOM 1401 O O . ARG A 1 183 ? -0.538 11.629 -12.390 1.00 92.56 183 ARG A O 1
ATOM 1408 N N . PRO A 1 184 ? 0.591 13.285 -11.370 1.00 93.81 184 PRO A N 1
ATOM 1409 C CA . PRO A 1 184 ? 1.458 12.382 -10.628 1.00 93.81 184 PRO A CA 1
ATOM 1410 C C . PRO A 1 184 ? 0.699 11.753 -9.458 1.00 93.81 184 PRO A C 1
ATOM 1412 O O . PRO A 1 184 ? -0.182 12.373 -8.868 1.00 93.81 184 PRO A O 1
ATOM 1415 N N . ALA A 1 185 ? 1.063 10.522 -9.104 1.00 96.19 185 ALA A N 1
ATOM 1416 C CA . ALA A 1 185 ? 0.551 9.899 -7.892 1.00 96.19 185 ALA A CA 1
ATOM 1417 C C . ALA A 1 185 ? 1.058 10.659 -6.657 1.00 96.19 185 ALA A C 1
ATOM 1419 O O . ALA A 1 185 ? 2.263 10.898 -6.556 1.00 96.19 185 ALA A O 1
ATOM 1420 N N . ALA A 1 186 ? 0.167 11.018 -5.730 1.00 96.94 186 ALA A N 1
ATOM 1421 C CA . ALA A 1 186 ? 0.515 11.697 -4.485 1.00 96.94 186 ALA A CA 1
ATOM 1422 C C . ALA A 1 186 ? 1.551 10.902 -3.674 1.00 96.94 186 ALA A C 1
ATOM 1424 O O . ALA A 1 186 ? 2.500 11.495 -3.151 1.00 96.94 186 ALA A O 1
ATOM 1425 N N . GLN A 1 187 ? 1.415 9.571 -3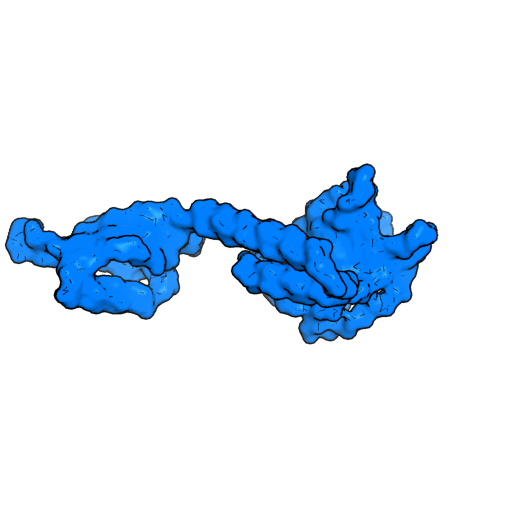.641 1.00 97.81 187 GLN A N 1
ATOM 1426 C CA . GLN A 1 187 ? 2.396 8.660 -3.055 1.00 97.81 187 GLN A CA 1
ATOM 1427 C C . GLN A 1 187 ? 2.576 7.395 -3.904 1.00 97.81 187 GLN A C 1
ATOM 1429 O O . GLN A 1 187 ? 1.639 6.886 -4.524 1.00 97.81 187 GLN A O 1
ATOM 1434 N N . ARG A 1 188 ? 3.799 6.858 -3.909 1.00 97.50 188 ARG A N 1
ATOM 1435 C CA . ARG A 1 188 ? 4.151 5.573 -4.521 1.00 97.50 188 ARG A CA 1
ATOM 1436 C C . ARG A 1 188 ? 4.953 4.715 -3.563 1.00 97.50 188 ARG A C 1
ATOM 1438 O O . ARG A 1 188 ? 5.850 5.215 -2.884 1.00 97.50 188 ARG A O 1
ATOM 1445 N N . LEU A 1 189 ? 4.673 3.418 -3.581 1.00 98.25 189 LEU A N 1
ATOM 1446 C 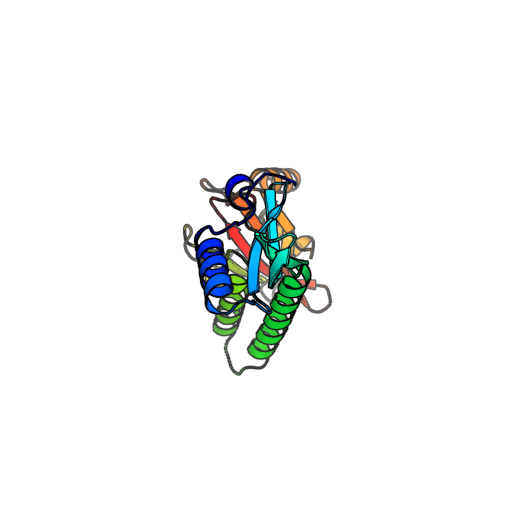CA . LEU A 1 189 ? 5.464 2.394 -2.911 1.00 98.25 189 LEU A CA 1
ATOM 1447 C C . LEU A 1 189 ? 5.868 1.339 -3.934 1.00 98.25 189 LEU A C 1
ATOM 1449 O O . LEU A 1 189 ? 5.023 0.811 -4.645 1.00 98.25 189 LEU A O 1
ATOM 1453 N N . GLY A 1 190 ? 7.149 1.011 -4.005 1.00 97.69 190 GLY A N 1
ATOM 1454 C CA . GLY A 1 190 ? 7.667 0.015 -4.935 1.00 97.69 190 GLY A CA 1
ATOM 1455 C C . GLY A 1 190 ? 8.644 -0.903 -4.238 1.00 97.69 190 GLY A C 1
ATOM 1456 O O . GLY A 1 190 ? 9.443 -0.446 -3.423 1.00 97.69 190 GLY A O 1
ATOM 1457 N N . ALA A 1 191 ? 8.595 -2.188 -4.571 1.00 97.50 191 ALA A N 1
ATOM 1458 C CA . ALA A 1 191 ? 9.538 -3.185 -4.093 1.00 97.50 191 ALA A CA 1
ATOM 1459 C C . ALA A 1 191 ? 10.136 -3.960 -5.278 1.00 97.50 191 ALA A C 1
ATOM 1461 O O . ALA A 1 191 ? 9.407 -4.334 -6.202 1.00 97.50 191 ALA A O 1
ATOM 1462 N N . PRO A 1 192 ? 11.456 -4.208 -5.273 1.00 98.00 192 PRO A N 1
ATOM 1463 C CA . PRO A 1 192 ? 12.102 -4.993 -6.310 1.00 98.00 192 PRO A CA 1
ATOM 1464 C C . PRO A 1 192 ? 11.754 -6.477 -6.149 1.00 98.00 192 PRO A C 1
ATOM 1466 O O . PRO A 1 192 ? 11.736 -7.017 -5.043 1.00 98.00 192 PRO A O 1
ATOM 1469 N N . LEU A 1 193 ? 11.542 -7.152 -7.272 1.00 95.31 193 LEU A N 1
ATOM 1470 C CA . LEU A 1 193 ? 11.496 -8.607 -7.353 1.00 95.31 193 LEU A CA 1
ATOM 1471 C C . LEU A 1 193 ? 12.925 -9.096 -7.585 1.00 95.31 193 LEU A C 1
ATOM 1473 O O . LEU A 1 193 ? 13.536 -8.746 -8.596 1.00 95.31 193 LEU A O 1
ATOM 1477 N N . LEU A 1 194 ? 13.477 -9.853 -6.637 1.00 93.94 194 LEU A N 1
ATOM 1478 C CA . LEU A 1 194 ? 14.888 -10.242 -6.632 1.00 93.94 194 LEU A CA 1
ATOM 1479 C C . LEU A 1 194 ? 15.058 -11.737 -6.922 1.00 93.94 194 LEU A C 1
ATOM 1481 O O . LEU A 1 194 ? 14.441 -12.571 -6.265 1.00 93.94 194 LEU A O 1
ATOM 1485 N N . ILE A 1 195 ? 15.967 -12.074 -7.839 1.00 89.75 195 ILE A N 1
ATOM 1486 C CA . ILE A 1 195 ? 16.452 -13.442 -8.070 1.00 89.75 195 ILE A CA 1
ATOM 1487 C C . ILE A 1 195 ? 17.977 -13.412 -7.990 1.00 89.75 195 ILE A C 1
ATOM 1489 O O . ILE A 1 195 ? 18.626 -12.653 -8.707 1.00 89.75 195 ILE A O 1
ATOM 1493 N N . GLY A 1 196 ? 18.560 -14.194 -7.076 1.00 88.94 196 GLY A N 1
ATOM 1494 C CA . GLY A 1 196 ? 20.015 -14.214 -6.868 1.00 88.94 196 GLY A CA 1
ATOM 1495 C C . GLY A 1 196 ? 20.610 -12.843 -6.511 1.00 88.94 196 GLY A C 1
ATOM 1496 O O . GLY A 1 196 ? 21.731 -12.542 -6.901 1.00 88.94 196 GLY A O 1
ATOM 1497 N N . GLY A 1 197 ? 19.843 -11.977 -5.835 1.00 86.50 197 GLY A N 1
ATOM 1498 C CA . GLY A 1 197 ? 20.253 -10.607 -5.494 1.00 86.50 197 GLY A CA 1
ATOM 1499 C C . GLY A 1 197 ? 20.126 -9.585 -6.633 1.00 86.50 197 GLY A C 1
ATOM 1500 O O . GLY A 1 197 ? 20.339 -8.397 -6.399 1.00 86.50 197 GLY A O 1
ATOM 1501 N N . ARG A 1 198 ? 19.736 -10.006 -7.843 1.00 89.88 198 ARG A N 1
ATOM 1502 C CA . ARG A 1 198 ? 19.481 -9.117 -8.985 1.00 89.88 198 ARG A CA 1
ATOM 1503 C C . ARG A 1 198 ? 17.997 -8.782 -9.084 1.00 89.88 198 ARG A C 1
ATOM 1505 O O . ARG A 1 198 ? 17.160 -9.679 -9.010 1.00 89.88 198 ARG A O 1
ATOM 1512 N N . ALA A 1 199 ? 17.674 -7.511 -9.314 1.00 94.56 199 ALA A N 1
ATOM 1513 C CA . ALA A 1 199 ? 16.312 -7.099 -9.628 1.00 94.56 199 ALA A CA 1
ATOM 1514 C C . ALA A 1 199 ? 15.909 -7.581 -11.029 1.00 94.56 199 ALA A C 1
ATOM 1516 O O . ALA A 1 199 ? 16.521 -7.201 -12.028 1.00 94.56 199 ALA A O 1
ATOM 1517 N N . VAL A 1 200 ? 14.885 -8.430 -11.082 1.00 95.12 200 VAL A N 1
ATOM 1518 C CA . VAL A 1 200 ? 14.267 -8.936 -12.321 1.00 95.12 200 VAL A CA 1
ATOM 1519 C C . VAL A 1 200 ? 12.935 -8.250 -12.625 1.00 95.12 200 VAL A C 1
ATOM 1521 O O . VAL A 1 200 ? 12.381 -8.408 -13.708 1.00 95.12 200 VAL A O 1
ATOM 1524 N N . GLY A 1 201 ? 12.420 -7.467 -11.680 1.00 96.56 201 GLY A N 1
ATOM 1525 C CA . GLY A 1 201 ? 11.164 -6.752 -11.818 1.00 96.56 201 GLY A CA 1
ATOM 1526 C C . GLY A 1 201 ? 10.872 -5.852 -10.626 1.00 96.56 201 GLY A C 1
ATOM 1527 O O . GLY A 1 201 ? 11.678 -5.737 -9.699 1.00 96.56 201 GLY A O 1
ATOM 1528 N N . VAL A 1 202 ? 9.704 -5.222 -10.650 1.00 98.12 202 VAL A N 1
ATOM 1529 C CA . VAL A 1 202 ? 9.175 -4.351 -9.599 1.00 98.12 202 VAL A CA 1
ATOM 1530 C C . VAL A 1 202 ? 7.696 -4.640 -9.432 1.00 98.12 202 VAL A C 1
ATOM 1532 O O . VAL A 1 202 ? 6.973 -4.710 -10.421 1.00 98.12 202 VAL A O 1
ATOM 1535 N N . ILE A 1 203 ? 7.246 -4.741 -8.187 1.00 97.50 203 ILE A N 1
ATOM 1536 C CA . ILE A 1 203 ? 5.836 -4.582 -7.826 1.00 97.50 203 ILE A CA 1
ATOM 1537 C C . ILE A 1 203 ? 5.650 -3.185 -7.237 1.00 97.50 203 ILE A C 1
ATOM 1539 O O . ILE A 1 203 ? 6.452 -2.750 -6.406 1.00 97.50 203 ILE A O 1
ATOM 1543 N N . ALA A 1 204 ? 4.631 -2.462 -7.692 1.00 98.06 204 ALA A N 1
ATOM 1544 C CA . ALA A 1 204 ? 4.417 -1.071 -7.321 1.00 98.06 204 ALA A CA 1
ATOM 1545 C C . ALA A 1 204 ? 2.948 -0.777 -7.027 1.00 98.06 204 ALA A C 1
ATOM 1547 O O . ALA A 1 204 ? 2.062 -1.222 -7.752 1.00 98.06 204 ALA A O 1
ATOM 1548 N N . LEU A 1 205 ? 2.728 0.016 -5.983 1.00 98.00 205 LEU A N 1
ATOM 1549 C CA . LEU A 1 205 ? 1.456 0.597 -5.583 1.00 98.00 205 LEU A CA 1
ATOM 1550 C C . LEU A 1 205 ? 1.499 2.111 -5.756 1.00 98.00 205 LEU A C 1
ATOM 1552 O O . LEU A 1 205 ? 2.544 2.744 -5.548 1.00 98.00 205 LEU A O 1
ATOM 1556 N N . GLN A 1 206 ? 0.356 2.695 -6.101 1.00 97.25 206 GLN A N 1
ATOM 1557 C CA . GLN A 1 206 ? 0.228 4.142 -6.218 1.00 97.25 206 GLN A CA 1
ATOM 1558 C C . GLN A 1 206 ? -1.132 4.670 -5.767 1.00 97.25 206 GLN A C 1
ATOM 1560 O O . GLN A 1 206 ? -2.181 4.100 -6.067 1.00 97.25 206 GLN A O 1
ATOM 1565 N N . ASP A 1 207 ? -1.097 5.795 -5.061 1.00 97.56 207 ASP A N 1
ATOM 1566 C CA . ASP A 1 207 ? -2.281 6.534 -4.642 1.00 97.56 207 ASP A CA 1
ATOM 1567 C C . ASP A 1 207 ? -2.186 7.948 -5.210 1.00 97.56 207 ASP A C 1
ATOM 1569 O O . ASP A 1 207 ? -1.167 8.628 -5.060 1.00 97.56 207 ASP A O 1
ATOM 1573 N N . TYR A 1 208 ? -3.224 8.365 -5.929 1.00 96.88 208 TYR A N 1
ATOM 1574 C CA . TYR A 1 208 ? -3.238 9.647 -6.623 1.00 96.88 208 TYR A CA 1
ATOM 1575 C C . TYR A 1 208 ? -3.642 10.820 -5.742 1.00 96.88 208 TYR A C 1
ATOM 1577 O O . TYR A 1 208 ? -3.318 11.955 -6.091 1.00 96.88 208 TYR A O 1
ATOM 1585 N N . ASP A 1 209 ? -4.285 10.557 -4.607 1.00 95.88 209 ASP A N 1
ATOM 1586 C CA . ASP A 1 209 ? -4.960 11.588 -3.825 1.00 95.88 209 ASP A CA 1
ATOM 1587 C C . ASP A 1 209 ? -4.400 11.685 -2.392 1.00 95.88 209 ASP A C 1
ATOM 1589 O O . ASP A 1 209 ? -4.373 12.772 -1.812 1.00 95.88 209 ASP A O 1
ATOM 1593 N N . ASN A 1 210 ? -3.897 10.584 -1.822 1.00 94.75 210 ASN A N 1
ATOM 1594 C CA . ASN A 1 210 ? -3.382 10.531 -0.456 1.00 94.75 210 ASN A CA 1
ATOM 1595 C C . ASN A 1 210 ? -1.836 10.451 -0.410 1.00 94.75 210 ASN A C 1
ATOM 1597 O O . ASN A 1 210 ? -1.264 9.406 -0.724 1.00 94.75 210 ASN A O 1
ATOM 1601 N N . PRO A 1 211 ? -1.133 11.504 0.059 1.00 94.00 211 PRO A N 1
ATOM 1602 C CA . PRO A 1 211 ? 0.328 11.501 0.191 1.00 94.00 211 PRO A CA 1
ATOM 1603 C C . PRO A 1 211 ? 0.860 10.645 1.360 1.00 94.00 211 PRO A C 1
ATOM 1605 O O . PRO A 1 211 ? 2.075 10.549 1.518 1.00 94.00 211 PRO A O 1
ATOM 1608 N N . ALA A 1 212 ? -0.017 10.042 2.171 1.00 92.06 212 ALA A N 1
ATOM 1609 C CA . ALA A 1 212 ? 0.300 9.173 3.312 1.00 92.06 212 ALA A CA 1
ATOM 1610 C C . ALA A 1 212 ? -0.468 7.832 3.250 1.00 92.06 212 ALA A C 1
ATOM 1612 O O . ALA A 1 212 ? -0.882 7.275 4.267 1.00 92.06 212 ALA A O 1
ATOM 1613 N N . ALA A 1 213 ? -0.731 7.325 2.042 1.00 90.88 213 ALA A N 1
ATOM 1614 C CA . ALA A 1 213 ? -1.450 6.071 1.811 1.00 90.88 213 ALA A CA 1
ATOM 1615 C C . ALA A 1 213 ? -0.722 4.825 2.352 1.00 90.88 213 ALA A C 1
ATOM 1617 O O . ALA A 1 213 ? -1.371 3.861 2.763 1.00 90.88 213 ALA A O 1
ATOM 1618 N N . TYR A 1 214 ? 0.613 4.827 2.335 1.00 90.69 214 TYR A N 1
ATOM 1619 C CA . TYR A 1 214 ? 1.452 3.638 2.549 1.00 90.69 214 TYR A CA 1
ATOM 1620 C C . TYR A 1 214 ? 2.418 3.747 3.732 1.00 90.69 214 TYR A C 1
ATOM 1622 O O . TYR A 1 214 ? 3.181 2.811 3.987 1.00 90.69 214 TYR A O 1
ATOM 1630 N N . GLY A 1 215 ? 2.380 4.867 4.454 1.00 74.88 215 GLY A N 1
ATOM 1631 C CA . GLY A 1 215 ? 3.215 5.165 5.615 1.00 74.88 215 GLY A CA 1
ATOM 1632 C C . GLY A 1 215 ? 2.877 6.527 6.185 1.00 74.88 215 GLY A C 1
ATOM 1633 O O . GLY A 1 215 ? 2.814 7.475 5.371 1.00 74.88 215 GLY A O 1
#

Foldseek 3Di:
DPPDDCVNVQQFPDPVLVVVVVVCCVVPQWDFQRWGWTQDPVRDIFIWGKTWGFDADPNDTDIDIDIDTCRVVVLVVLVVVLVVQLVVLVVDPDDPQVSVVSNLVSVVVNFPFQWKWKWFQDPVRQWIATSYTGDDPDDDDHIDGDDLAPFVVCQVVQAKDKDAPVRRVVVSVVVHDDDADPQHFRIKIKHFDDDPSHGRIIMMGTHRPDNPRPD